Protein AF-A0A137PBA7-F1 (afdb_monomer)

Solvent-accessible surface area (backbone atoms only — not comparable to full-atom values): 11766 Å² total; per-residue (Å²): 130,54,72,68,55,52,50,51,55,44,45,74,74,45,38,64,60,52,52,52,51,50,54,49,52,51,48,52,50,49,47,28,49,54,30,30,50,51,51,69,68,35,83,47,30,54,66,54,37,75,72,39,40,65,29,47,24,48,24,52,7,28,45,51,38,40,41,51,42,65,15,46,47,44,49,50,68,23,61,69,60,42,53,54,45,40,75,38,81,58,30,80,76,45,71,52,91,43,23,67,61,48,34,50,53,39,51,53,48,44,54,54,34,47,53,49,23,50,55,19,45,54,52,32,30,50,46,50,22,71,78,36,76,89,53,71,48,38,64,42,47,50,56,69,33,64,43,18,39,33,47,52,53,31,49,53,33,51,50,52,29,52,59,30,60,36,67,76,43,28,74,76,40,46,67,61,23,56,64,41,46,58,34,52,60,58,31,53,56,33,52,35,50,32,61,43,63,51,84,78,54,44,74,51,83,75,50,58,68,104,50,32,69,45,52,82,47,25,50,68,28,50,52,54,50,72,73,108

Organism: Conidiobolus coronatus (strain ATCC 28846 / CBS 209.66 / NRRL 28638) (NCBI:txid796925)

Sequence (228 aa):
PTLKQRFIKWAVNRGIVFIYLFLWILLQILVFCLGYVKYNYGDNYKTLRSELGYGFVFARAAAVVLHFDTGIVMLPMCRNLVSYLRISRLGKIIPFDKNIEFHKIIGYSIVFFTLIHIGAHYYNFWLLQKLNPTGPSWVYFSFLSGPGWTGHGMILALFLMVITSIELVKRKYFEVFWYTHHLFAVYFGLFSVHGMFCLLKPDRPPYCGDGGSFWKYYVLSGLLYLIE

Foldseek 3Di:
DDPVVVVVVCCVPCVLVVVVLVVVVVVLVVQLVVLLCCQVVPPFNVPVCVQLPVLVSQLRSLVSSLLQLLLCLLVLVLVVNLVVCCVDPNVVRDVSVCSVVVSVVSLVSNVVSLVSNVVSQLSSLCSVCVVPVVDDHSCCSQPVQLLNVLSVQLVVLSVQQVVCPPPVNCVVPVVSNVVSVVSSVVNLVSLQQSQQRLPRATNDPPRGDPGHPSCVRRVVSVVSSVVD

InterPro domains:
  IPR013130 Ferric reductase transmembrane component-like domain [PF01794] (85-190)
  IPR050369 Respiratory burst oxidase/Ferric reductase [PTHR11972] (13-228)

Radius of gyration: 20.44 Å; Cα contacts (8 Å, |Δi|>4): 236; chains: 1; bounding box: 51×41×65 Å

pLDDT: mean 93.06, std 6.38, range [62.53, 98.69]

Mean predicted aligned error: 4.86 Å

Nearest PDB structures (foldseek):
  8x2l-assembly1_B  TM=8.707E-01  e=2.938E-09  Homo sapiens
  6wxu-assembly1_C  TM=8.560E-01  e=4.042E-09  Mus musculus
  7d3f-assembly1_C  TM=8.581E-01  e=5.314E-09  Homo sapiens
  7d3e-assembly1_C  TM=8.581E-01  e=7.312E-09  Homo sapiens
  6wxv-assembly1_A  TM=8.492E-01  e=1.154E-08  Mus musculus

Secondary structure (DSSP, 8-state):
--HHHHHHHHHHHHHHHHHHHHHHHHHHHHHHHHHHHHHHH-GGGHHHHHHHHHHHHHHHHHHHHHHHHHHHTTGGG-HHHHHHHHHSGGGGTS-GGGHHHHHHHHHHHHHHHHHHHHHHHHHHHHHHHHH-TTS--HHIIIIISHHHHHHHHHHHHHHHHHHHHSHHHHHH-HHHHHHHHTTHHHHHHHHHHHTTT--S--SSS-SS-SS-STHHHHHHHHHHHHH-

Structure (mmCIF, N/CA/C/O backbone):
data_AF-A0A137PBA7-F1
#
_entry.id   AF-A0A137PBA7-F1
#
loop_
_atom_site.group_PDB
_atom_site.id
_atom_site.type_symbol
_atom_site.label_atom_id
_atom_site.label_alt_id
_atom_site.label_comp_id
_atom_site.label_asym_id
_atom_site.label_entity_id
_atom_site.label_seq_id
_atom_site.pdbx_PDB_ins_code
_atom_site.Cartn_x
_atom_site.Cartn_y
_atom_site.Cartn_z
_atom_site.occupancy
_atom_site.B_iso_or_equiv
_atom_site.auth_seq_id
_atom_site.auth_comp_id
_atom_site.auth_asym_id
_atom_site.auth_atom_id
_atom_site.pdbx_PDB_model_num
ATOM 1 N N . PRO A 1 1 ? -7.905 -18.930 40.055 1.00 68.31 1 PRO A N 1
ATOM 2 C CA . PRO A 1 1 ? -8.362 -19.532 38.778 1.00 68.31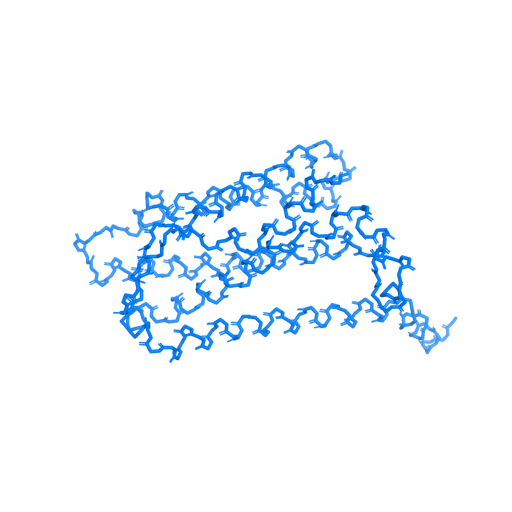 1 PRO A CA 1
ATOM 3 C C . PRO A 1 1 ? -7.335 -20.521 38.212 1.00 68.31 1 PRO A C 1
ATOM 5 O O . PRO A 1 1 ? -6.161 -20.173 38.097 1.00 68.31 1 PRO A O 1
ATOM 8 N N . THR A 1 2 ? -7.780 -21.728 37.859 1.00 87.12 2 THR A N 1
ATOM 9 C CA . THR A 1 2 ? -6.933 -22.758 37.232 1.00 87.12 2 THR A CA 1
ATOM 10 C C . THR A 1 2 ? -6.494 -22.335 35.823 1.00 87.12 2 THR A C 1
ATOM 12 O O . THR A 1 2 ? -7.141 -21.497 35.188 1.00 87.12 2 THR A O 1
ATOM 15 N N . LEU A 1 3 ? -5.399 -22.906 35.304 1.00 82.31 3 LEU A N 1
ATOM 16 C CA . LEU A 1 3 ? -4.919 -22.648 33.933 1.00 82.31 3 LEU A CA 1
ATOM 17 C C . LEU A 1 3 ? -6.024 -22.861 32.886 1.00 82.31 3 LEU A C 1
ATOM 19 O O . LEU A 1 3 ? -6.211 -22.023 32.007 1.00 82.31 3 LEU A O 1
ATOM 23 N N . LYS A 1 4 ? -6.834 -23.912 33.059 1.00 83.12 4 LYS A N 1
ATOM 24 C CA . LYS A 1 4 ? -8.007 -24.204 32.222 1.00 83.12 4 LYS A CA 1
ATOM 25 C C . LYS A 1 4 ? -9.046 -23.075 32.257 1.00 83.12 4 LYS A C 1
ATOM 27 O O . LYS A 1 4 ? -9.521 -22.653 31.210 1.00 83.12 4 LYS A O 1
ATOM 32 N N . GLN A 1 5 ? -9.357 -22.529 33.435 1.00 81.38 5 GLN A N 1
ATOM 33 C CA . GLN A 1 5 ? -10.288 -21.400 33.570 1.00 81.38 5 GLN A CA 1
ATOM 34 C C . GLN A 1 5 ? -9.739 -20.110 32.944 1.00 81.38 5 GLN A C 1
ATOM 36 O O . GLN A 1 5 ? -10.495 -19.357 32.333 1.00 81.38 5 GLN A O 1
ATOM 41 N N . ARG A 1 6 ? -8.427 -19.855 33.059 1.00 80.88 6 ARG A N 1
ATOM 42 C CA . ARG A 1 6 ? -7.771 -18.710 32.400 1.00 80.88 6 ARG A CA 1
ATOM 43 C C . ARG A 1 6 ? -7.809 -18.847 30.877 1.00 80.88 6 ARG A C 1
ATOM 45 O O . ARG A 1 6 ? -8.138 -17.873 30.206 1.00 80.88 6 ARG A O 1
ATOM 52 N N . PHE A 1 7 ? -7.542 -20.043 30.352 1.00 81.00 7 PHE A N 1
ATOM 53 C CA . PHE A 1 7 ? -7.610 -20.328 28.919 1.00 81.00 7 PHE A CA 1
ATOM 54 C C . PHE A 1 7 ? -9.032 -20.188 28.371 1.00 81.00 7 PHE A C 1
ATOM 56 O O . PHE A 1 7 ? -9.224 -19.488 27.387 1.00 81.00 7 PHE A O 1
ATOM 63 N N . ILE A 1 8 ? -10.043 -20.759 29.037 1.00 79.88 8 ILE A N 1
ATOM 64 C CA . ILE A 1 8 ? -11.449 -20.629 28.617 1.00 79.88 8 ILE A CA 1
ATOM 65 C C . ILE A 1 8 ? -11.878 -19.158 28.626 1.00 79.88 8 ILE A C 1
ATOM 67 O O . ILE A 1 8 ? -12.437 -18.673 27.647 1.00 79.88 8 ILE A O 1
ATOM 71 N N . LYS A 1 9 ? -11.555 -18.410 29.690 1.00 78.75 9 LYS A N 1
ATOM 72 C CA . LYS A 1 9 ? -11.873 -16.977 29.771 1.00 78.75 9 LYS A CA 1
ATOM 73 C C . LYS A 1 9 ? -11.172 -16.169 28.672 1.00 78.75 9 LYS A C 1
ATOM 75 O O . LYS A 1 9 ? -11.757 -15.235 28.132 1.00 78.75 9 LYS A O 1
ATOM 80 N N . TRP A 1 10 ? -9.935 -16.522 28.323 1.00 77.75 10 TRP A N 1
ATOM 81 C CA . TRP A 1 10 ? -9.207 -15.909 27.211 1.00 77.75 10 TRP A CA 1
ATOM 82 C C . TRP A 1 10 ? -9.818 -16.267 25.851 1.00 77.75 10 TRP A C 1
ATOM 84 O O . TRP A 1 10 ? -10.049 -15.370 25.043 1.00 77.75 10 TRP A O 1
ATOM 94 N N . ALA A 1 11 ? -10.133 -17.541 25.618 1.00 72.62 11 ALA A N 1
ATOM 95 C CA . ALA A 1 11 ? -10.698 -18.031 24.365 1.00 72.62 11 ALA A CA 1
ATOM 96 C C . ALA A 1 11 ? -12.069 -17.398 24.092 1.00 72.62 11 ALA A C 1
ATOM 98 O O . ALA A 1 11 ? -12.318 -16.938 22.983 1.00 72.62 11 ALA A O 1
ATOM 99 N N . VAL A 1 12 ? -12.913 -17.271 25.120 1.00 70.06 12 VAL A N 1
ATOM 100 C CA . VAL A 1 12 ? -14.221 -16.608 25.018 1.00 70.06 12 VAL A CA 1
ATOM 101 C C . VAL A 1 12 ? -14.076 -15.104 24.755 1.00 70.06 12 VAL A C 1
ATOM 103 O O . VAL A 1 12 ? -14.776 -14.563 23.907 1.00 70.06 12 VAL A O 1
ATOM 106 N N . ASN A 1 13 ? -13.140 -14.419 25.424 1.00 71.31 13 ASN A N 1
ATOM 107 C CA . ASN A 1 13 ? -13.034 -12.956 25.325 1.00 71.31 13 ASN A CA 1
ATOM 108 C C . ASN A 1 13 ? -12.195 -12.453 24.141 1.00 71.31 13 ASN A C 1
ATOM 110 O O . ASN A 1 13 ? -12.368 -11.315 23.710 1.00 71.31 13 ASN A O 1
ATOM 114 N N . ARG A 1 14 ? -11.229 -13.240 23.658 1.00 75.38 14 ARG A N 1
ATOM 115 C CA . ARG A 1 14 ? -10.277 -12.819 22.615 1.00 75.38 14 ARG A CA 1
ATOM 116 C C . ARG A 1 14 ? -10.162 -13.786 21.445 1.00 75.38 14 ARG A C 1
ATOM 118 O O . ARG A 1 14 ? -9.648 -13.373 20.410 1.00 75.38 14 ARG A O 1
ATOM 125 N N . GLY A 1 15 ? -10.644 -15.024 21.564 1.00 79.31 15 GLY A N 1
ATOM 126 C CA . GLY A 1 15 ? -10.499 -16.045 20.521 1.00 79.31 15 GLY A CA 1
ATOM 127 C C . GLY A 1 15 ? -11.078 -15.610 19.177 1.00 79.31 15 GLY A C 1
ATOM 128 O O . GLY A 1 15 ? -10.436 -15.805 18.150 1.00 79.31 15 GLY A O 1
ATOM 129 N N . ILE A 1 16 ? -12.219 -14.911 19.183 1.00 80.38 16 ILE A N 1
ATOM 130 C CA . ILE A 1 16 ? -12.835 -14.390 17.956 1.00 80.38 16 ILE A CA 1
ATOM 131 C C . ILE A 1 16 ? -11.908 -13.421 17.207 1.00 80.38 16 ILE A C 1
ATOM 133 O O . ILE A 1 16 ? -11.742 -13.543 15.999 1.00 80.38 16 ILE A O 1
ATOM 137 N N . VAL A 1 17 ? -11.209 -12.529 17.917 1.00 82.69 17 VAL A N 1
ATOM 138 C CA . VAL A 1 17 ? -10.262 -11.580 17.308 1.00 82.69 17 VAL A CA 1
ATOM 139 C C . VAL A 1 17 ? -9.095 -12.317 16.648 1.00 82.69 17 VAL A C 1
ATOM 141 O O . VAL A 1 17 ? -8.678 -11.934 15.560 1.00 82.69 17 VAL A O 1
ATOM 144 N N . PHE A 1 18 ? -8.596 -13.395 17.262 1.00 85.81 18 PHE A N 1
ATOM 145 C CA . PHE A 1 18 ? -7.531 -14.213 16.670 1.00 85.81 18 PHE A CA 1
ATOM 146 C C . PHE A 1 18 ? -7.996 -14.979 15.432 1.00 85.81 18 PHE A C 1
ATOM 148 O O . PHE A 1 18 ? -7.235 -15.070 14.474 1.00 85.81 18 PHE A O 1
ATOM 155 N N . ILE A 1 19 ? -9.236 -15.474 15.416 1.00 89.38 19 ILE A N 1
ATOM 156 C CA . ILE A 1 19 ? -9.821 -16.102 14.223 1.00 89.38 19 ILE A CA 1
ATOM 157 C C . ILE A 1 19 ? -9.898 -15.080 13.084 1.00 89.38 19 ILE A C 1
ATOM 159 O O . ILE A 1 19 ? -9.426 -15.362 11.987 1.00 89.38 19 ILE A O 1
ATOM 163 N N . TYR A 1 20 ? -10.414 -13.875 13.340 1.00 89.69 20 TYR A N 1
ATOM 164 C CA . TYR A 1 20 ? -10.477 -12.818 12.324 1.00 89.69 20 TYR A CA 1
ATOM 165 C C . TYR A 1 20 ? -9.096 -12.361 11.854 1.00 89.69 20 TYR A C 1
ATOM 167 O O . TYR A 1 20 ? -8.904 -12.152 10.660 1.00 89.69 20 TYR A O 1
ATOM 175 N N . LEU A 1 21 ? -8.120 -12.255 12.758 1.00 91.94 21 LEU A N 1
ATOM 176 C CA . LEU A 1 21 ? -6.737 -11.953 12.396 1.00 91.94 21 LEU A CA 1
ATOM 177 C C . LEU A 1 21 ? -6.130 -13.056 11.520 1.00 91.94 21 LEU A C 1
ATOM 179 O O . LEU A 1 21 ? -5.462 -12.759 10.536 1.00 91.94 21 LEU A O 1
ATOM 183 N N . PHE A 1 22 ? -6.374 -14.323 11.853 1.00 93.75 22 PHE A N 1
ATOM 184 C CA . PHE A 1 22 ? -5.914 -15.455 11.056 1.00 93.75 22 PHE A CA 1
ATOM 185 C C . PHE A 1 22 ? -6.554 -15.459 9.663 1.00 93.75 22 PHE A C 1
ATOM 187 O O . PHE A 1 22 ? -5.845 -15.574 8.668 1.00 93.75 22 PHE A O 1
ATOM 194 N N . LEU A 1 23 ? -7.873 -15.255 9.578 1.00 94.88 23 LEU A N 1
ATOM 195 C CA . LEU A 1 23 ? -8.588 -15.126 8.306 1.00 94.88 23 LEU A CA 1
ATOM 196 C C . LEU A 1 23 ? -8.081 -13.937 7.486 1.00 94.88 23 LEU A C 1
ATOM 198 O O . LEU A 1 23 ? -7.930 -14.052 6.274 1.00 94.88 23 LEU A O 1
ATOM 202 N N . TRP A 1 24 ? -7.777 -12.817 8.142 1.00 95.31 24 TRP A N 1
ATOM 203 C CA . TRP A 1 24 ? -7.165 -11.660 7.502 1.00 95.31 24 TRP A CA 1
ATOM 204 C C . TRP A 1 24 ? -5.795 -12.008 6.916 1.00 95.31 24 TRP A C 1
ATOM 206 O O . TRP A 1 24 ? -5.563 -11.758 5.741 1.00 95.31 24 TRP A O 1
ATOM 216 N N . ILE A 1 25 ? -4.910 -12.650 7.682 1.00 96.44 25 ILE A N 1
ATOM 217 C CA . ILE A 1 25 ? -3.591 -13.079 7.189 1.00 96.44 25 ILE A CA 1
ATOM 218 C C . ILE A 1 25 ? -3.732 -14.059 6.016 1.00 96.44 25 ILE A C 1
ATOM 220 O O . ILE A 1 25 ? -3.031 -13.916 5.016 1.00 96.44 25 ILE A O 1
ATOM 224 N N . LEU A 1 26 ? -4.655 -15.022 6.099 1.00 97.62 26 LEU A N 1
ATOM 225 C CA . LEU A 1 26 ? -4.934 -15.935 4.989 1.00 97.62 26 LEU A CA 1
ATOM 226 C C . LEU A 1 26 ? -5.411 -15.189 3.741 1.00 97.62 26 LEU A C 1
ATOM 228 O O . LEU A 1 26 ? -4.966 -15.511 2.643 1.00 97.62 26 LEU A O 1
ATOM 232 N N . LEU A 1 27 ? -6.272 -14.181 3.898 1.00 97.44 27 LEU A N 1
ATOM 233 C CA . LEU A 1 27 ? -6.716 -13.333 2.796 1.00 97.44 27 LEU A CA 1
ATOM 234 C C . LEU A 1 27 ? -5.541 -12.566 2.174 1.00 97.44 27 LEU A C 1
ATOM 236 O O . LEU A 1 27 ? -5.420 -12.544 0.953 1.00 97.44 27 LEU A O 1
ATOM 240 N N . GLN A 1 28 ? -4.647 -12.006 2.992 1.00 98.00 28 GLN A N 1
ATOM 241 C CA . GLN A 1 28 ? -3.448 -11.310 2.515 1.00 98.00 28 GLN A CA 1
ATOM 242 C C . GLN A 1 28 ? -2.535 -12.232 1.701 1.00 98.00 28 GLN A C 1
ATOM 244 O O . GLN A 1 28 ? -2.120 -11.890 0.592 1.00 98.00 28 GLN A O 1
ATOM 249 N N . ILE A 1 29 ? -2.276 -13.439 2.215 1.00 97.94 29 ILE A N 1
ATOM 250 C CA . ILE A 1 29 ? -1.496 -14.463 1.510 1.00 97.94 29 ILE A CA 1
ATOM 251 C C . ILE A 1 29 ? -2.193 -14.853 0.208 1.00 97.94 29 ILE A C 1
ATOM 253 O O . ILE A 1 29 ? -1.544 -14.910 -0.831 1.00 97.94 29 ILE A O 1
ATOM 257 N N . LEU A 1 30 ? -3.508 -15.077 0.233 1.00 98.00 30 LEU A N 1
ATOM 258 C CA . LEU A 1 30 ? -4.278 -15.432 -0.954 1.00 98.00 30 LEU A CA 1
ATOM 259 C C . LEU A 1 30 ? -4.173 -14.349 -2.034 1.00 98.00 30 LEU A C 1
ATOM 261 O O . LEU A 1 30 ? -3.833 -14.663 -3.172 1.00 98.00 30 LEU A O 1
ATOM 265 N N . VAL A 1 31 ? -4.421 -13.082 -1.692 1.00 98.00 31 VAL A N 1
ATOM 266 C CA . VAL A 1 31 ? -4.346 -11.959 -2.642 1.00 98.00 31 VAL A CA 1
ATOM 267 C C . VAL A 1 31 ? -2.929 -11.827 -3.207 1.00 98.00 31 VAL A C 1
ATOM 269 O O . VAL A 1 31 ? -2.764 -11.688 -4.424 1.00 98.00 31 VAL A O 1
ATOM 272 N N . PHE A 1 32 ? -1.903 -11.953 -2.359 1.00 98.31 32 PHE A N 1
ATOM 273 C CA . PHE A 1 32 ? -0.510 -11.953 -2.798 1.00 98.31 32 PHE A CA 1
ATOM 274 C C . PHE A 1 32 ? -0.209 -13.117 -3.748 1.00 98.31 32 PHE A C 1
ATOM 276 O O . PHE A 1 32 ? 0.353 -12.898 -4.818 1.00 98.31 32 PHE A O 1
ATOM 283 N N . CYS A 1 33 ? -0.606 -14.344 -3.400 1.00 98.12 33 CYS A N 1
ATOM 284 C CA . CYS A 1 33 ? -0.387 -15.542 -4.209 1.00 98.12 33 CYS A CA 1
ATOM 285 C C . CYS A 1 33 ? -1.112 -15.466 -5.555 1.00 98.12 33 CYS A C 1
ATOM 287 O O . CYS A 1 33 ? -0.534 -15.839 -6.571 1.00 98.12 33 CYS A O 1
ATOM 289 N N . LEU A 1 34 ? -2.339 -14.939 -5.599 1.00 97.50 34 LEU A N 1
ATOM 290 C CA . LEU A 1 34 ? -3.060 -14.708 -6.853 1.00 97.50 34 LEU A CA 1
ATOM 291 C C . LEU A 1 34 ? -2.324 -13.694 -7.737 1.00 97.50 34 LEU A C 1
ATOM 293 O O . LEU A 1 34 ? -2.154 -13.925 -8.936 1.00 97.50 34 LEU A O 1
ATOM 297 N N . GLY A 1 35 ? -1.834 -12.599 -7.146 1.00 96.50 35 GLY A N 1
ATOM 298 C CA . GLY A 1 35 ? -0.965 -11.645 -7.832 1.00 96.50 35 GLY A CA 1
ATOM 299 C C . GLY A 1 35 ? 0.308 -12.313 -8.354 1.00 96.50 35 GLY A C 1
ATOM 300 O O . GLY A 1 35 ? 0.626 -12.206 -9.537 1.00 96.50 35 GLY A O 1
ATOM 301 N N . TYR A 1 36 ? 0.998 -13.064 -7.499 1.00 97.50 36 TYR A N 1
ATOM 302 C CA . TYR A 1 36 ? 2.219 -13.787 -7.835 1.00 97.50 36 TYR A CA 1
ATOM 303 C C . TYR A 1 36 ? 1.995 -14.742 -9.008 1.00 97.50 36 TYR A C 1
ATOM 305 O O . TYR A 1 36 ? 2.705 -14.656 -10.004 1.00 97.50 36 TYR A O 1
ATOM 313 N N . VAL A 1 37 ? 0.975 -15.603 -8.945 1.00 97.25 37 VAL A N 1
ATOM 314 C CA . VAL A 1 37 ? 0.659 -16.563 -10.012 1.00 97.25 37 VAL A CA 1
ATOM 315 C C . VAL A 1 37 ? 0.367 -15.837 -11.324 1.00 97.25 37 VAL A C 1
ATOM 317 O O . VAL A 1 37 ? 0.920 -16.203 -12.362 1.00 97.25 37 VAL A O 1
ATOM 320 N N . LYS A 1 38 ? -0.426 -14.760 -11.282 1.00 95.31 38 LYS A N 1
ATOM 321 C CA . LYS A 1 38 ? -0.748 -13.954 -12.465 1.00 95.31 38 LYS A CA 1
ATOM 322 C C . LYS A 1 38 ? 0.501 -13.399 -13.154 1.00 95.31 38 LYS A C 1
ATOM 324 O O . LYS A 1 38 ? 0.597 -13.478 -14.376 1.00 95.31 38 LYS A O 1
ATOM 329 N N . TYR A 1 39 ? 1.442 -12.824 -12.405 1.00 95.31 39 TYR A N 1
ATOM 330 C CA . TYR A 1 39 ? 2.627 -12.183 -12.992 1.00 95.31 39 TYR A CA 1
ATOM 331 C C . TYR A 1 39 ? 3.779 -13.163 -13.261 1.00 95.31 39 TYR A C 1
ATOM 333 O O . TYR A 1 39 ? 4.575 -12.926 -14.169 1.00 95.31 39 TYR A O 1
ATOM 341 N N . ASN A 1 40 ? 3.844 -14.280 -12.532 1.00 96.19 40 ASN A N 1
ATOM 342 C CA . ASN A 1 40 ? 4.874 -15.302 -12.710 1.00 96.19 40 ASN A CA 1
ATOM 343 C C . ASN A 1 40 ? 4.554 -16.308 -13.819 1.00 96.19 40 ASN A C 1
ATOM 345 O O . ASN A 1 40 ? 5.473 -16.821 -14.446 1.00 96.19 40 ASN A O 1
ATOM 349 N N . TYR A 1 41 ? 3.277 -16.606 -14.063 1.00 94.50 41 TYR A N 1
ATOM 350 C CA . TYR A 1 41 ? 2.862 -17.604 -15.057 1.00 94.50 41 TYR A CA 1
ATOM 351 C C . TYR A 1 41 ? 2.034 -17.016 -16.202 1.00 94.50 41 TYR A C 1
ATOM 353 O O . TYR A 1 41 ? 1.847 -17.680 -17.215 1.00 94.50 41 TYR A O 1
ATOM 361 N N . GLY A 1 42 ? 1.572 -15.767 -16.095 1.00 92.56 42 GLY A N 1
ATOM 362 C CA . GLY A 1 42 ? 0.796 -15.122 -17.151 1.00 92.56 42 GLY A CA 1
ATOM 363 C C . GLY A 1 42 ? 1.596 -14.921 -18.440 1.00 92.56 42 GLY A C 1
ATOM 364 O O . GLY A 1 42 ? 2.699 -14.370 -18.429 1.00 92.56 42 GLY A O 1
ATOM 365 N N . ASP A 1 43 ? 1.004 -15.307 -19.569 1.00 92.56 43 ASP A N 1
ATOM 366 C CA . ASP A 1 43 ? 1.630 -15.225 -20.896 1.00 92.56 43 ASP A CA 1
ATOM 367 C C . ASP A 1 43 ? 1.883 -13.801 -21.401 1.00 92.56 43 ASP A C 1
ATOM 369 O O . ASP A 1 43 ? 2.603 -13.630 -22.377 1.00 92.56 43 ASP A O 1
ATOM 373 N N . ASN A 1 44 ? 1.281 -12.798 -20.761 1.00 91.25 44 ASN A N 1
ATOM 374 C CA . ASN A 1 44 ? 1.347 -11.396 -21.173 1.00 91.25 44 ASN A CA 1
ATOM 375 C C . ASN A 1 44 ? 2.533 -10.624 -20.562 1.00 91.25 44 ASN A C 1
ATOM 377 O O . ASN A 1 44 ? 2.579 -9.401 -20.654 1.00 91.25 44 ASN A O 1
ATOM 381 N N . TYR A 1 45 ? 3.429 -11.314 -19.852 1.00 92.88 45 TYR A N 1
ATOM 382 C CA . TYR A 1 45 ? 4.558 -10.704 -19.142 1.00 92.88 45 TYR A CA 1
ATOM 383 C C . TYR A 1 45 ? 5.870 -11.473 -19.344 1.00 92.88 45 TYR A C 1
ATOM 385 O O . TYR A 1 45 ? 6.750 -11.397 -18.494 1.00 92.88 45 TYR A O 1
ATOM 393 N N . LYS A 1 46 ? 6.002 -12.270 -20.409 1.00 93.62 46 LYS A N 1
ATOM 394 C CA . LYS A 1 46 ? 7.191 -13.088 -20.685 1.00 93.62 46 LYS A CA 1
ATOM 395 C C . LYS A 1 46 ? 8.443 -12.227 -20.812 1.00 93.62 46 LYS A C 1
ATOM 397 O O . LYS A 1 46 ? 9.425 -12.555 -20.156 1.00 93.62 46 LYS A O 1
ATOM 402 N N . THR A 1 47 ? 8.384 -11.116 -21.551 1.00 92.31 47 THR A N 1
ATOM 403 C CA . THR A 1 47 ? 9.544 -10.231 -21.770 1.00 92.31 47 THR A CA 1
ATOM 404 C C . THR A 1 47 ? 10.007 -9.592 -20.461 1.00 92.31 47 THR A C 1
ATOM 406 O O . THR A 1 47 ? 11.152 -9.760 -20.041 1.00 92.31 47 THR A O 1
ATOM 409 N N . LEU A 1 48 ? 9.082 -8.957 -19.732 1.00 92.25 48 LEU A N 1
ATOM 410 C CA . LEU A 1 48 ? 9.382 -8.355 -18.429 1.00 92.25 48 LEU A CA 1
ATOM 411 C C . LEU A 1 48 ? 9.904 -9.379 -17.422 1.00 92.25 48 LEU A C 1
ATOM 413 O O . LEU A 1 48 ? 10.779 -9.068 -16.622 1.00 92.25 48 LEU A O 1
ATOM 417 N N . ARG A 1 49 ? 9.378 -10.605 -17.440 1.00 94.31 49 ARG A N 1
ATOM 418 C CA . ARG A 1 49 ? 9.819 -11.664 -16.530 1.00 94.31 49 ARG A CA 1
ATOM 419 C C . ARG A 1 49 ? 11.192 -12.214 -16.917 1.00 94.31 49 ARG A C 1
ATOM 421 O O . ARG A 1 49 ? 11.953 -12.543 -16.015 1.00 94.31 49 ARG A O 1
ATOM 428 N N . SER A 1 50 ? 11.530 -12.288 -18.207 1.00 93.38 50 SER A N 1
ATOM 429 C CA . SER A 1 50 ? 12.881 -12.665 -18.645 1.00 93.38 50 SER A CA 1
ATOM 430 C C . SER A 1 50 ? 13.929 -11.608 -18.306 1.00 93.38 50 SER A C 1
ATOM 432 O O . SER A 1 50 ? 15.062 -11.962 -18.000 1.00 93.38 50 SER A O 1
ATOM 434 N N . GLU A 1 51 ? 13.551 -10.328 -18.311 1.00 92.81 51 GLU A N 1
ATOM 435 C CA . GLU A 1 51 ? 14.461 -9.221 -18.001 1.00 92.81 51 GLU A CA 1
ATOM 436 C C . GLU A 1 51 ? 14.586 -8.969 -16.493 1.00 92.81 51 GLU A C 1
ATOM 438 O O . GLU A 1 51 ? 15.689 -8.834 -15.975 1.00 92.81 51 GLU A O 1
ATOM 443 N N . LEU A 1 52 ? 13.464 -8.915 -15.770 1.00 94.62 52 LEU A N 1
ATOM 444 C CA . LEU A 1 52 ? 13.407 -8.473 -14.369 1.00 94.62 52 LEU A CA 1
ATOM 445 C C . LEU A 1 52 ? 13.254 -9.615 -13.355 1.00 94.62 52 LEU A C 1
ATOM 447 O O . LEU A 1 52 ? 13.378 -9.404 -12.145 1.00 94.62 52 LEU A O 1
ATOM 451 N N . GLY A 1 53 ? 12.958 -10.827 -13.827 1.00 94.19 53 GLY A N 1
ATOM 452 C CA . GLY A 1 53 ? 12.834 -12.020 -12.996 1.00 94.19 53 GLY A CA 1
ATOM 453 C C . GLY A 1 53 ? 11.839 -11.862 -11.844 1.00 94.19 53 GLY A C 1
ATOM 454 O O . GLY A 1 53 ? 10.748 -11.300 -11.985 1.00 94.19 53 GLY A O 1
ATOM 455 N N . TYR A 1 54 ? 12.230 -12.363 -10.670 1.00 94.69 54 TYR A N 1
ATOM 456 C CA . TYR A 1 54 ? 11.390 -12.326 -9.474 1.00 94.69 54 TYR A CA 1
ATOM 457 C C . TYR A 1 54 ? 11.127 -10.906 -8.965 1.00 94.69 54 TYR A C 1
ATOM 459 O O . TYR A 1 54 ? 10.056 -10.664 -8.413 1.00 94.69 54 TYR A O 1
ATOM 467 N N . GLY A 1 55 ? 12.031 -9.948 -9.188 1.00 95.81 55 GLY A N 1
ATOM 468 C CA . GLY A 1 55 ? 11.817 -8.566 -8.756 1.00 95.81 55 GLY A CA 1
ATOM 469 C C . GLY A 1 55 ? 10.555 -7.955 -9.367 1.00 95.81 55 GLY A C 1
ATOM 470 O O . GLY A 1 55 ? 9.776 -7.295 -8.679 1.00 95.81 55 GLY A O 1
ATOM 471 N N . PHE A 1 56 ? 10.270 -8.234 -10.640 1.00 96.19 56 PHE A N 1
ATOM 472 C CA . PHE A 1 56 ? 9.014 -7.821 -11.268 1.00 96.19 56 PHE A CA 1
ATOM 473 C C . PHE A 1 56 ? 7.799 -8.487 -10.612 1.00 96.19 56 PHE A C 1
ATOM 475 O O . PHE A 1 56 ? 6.830 -7.810 -10.261 1.00 96.19 56 PHE A O 1
ATOM 482 N N . VAL A 1 57 ? 7.858 -9.803 -10.407 1.00 97.00 57 VAL A N 1
ATOM 483 C CA . VAL A 1 57 ? 6.744 -10.581 -9.849 1.00 97.00 57 VAL A CA 1
ATOM 484 C C . VAL A 1 57 ? 6.394 -10.106 -8.437 1.00 97.00 57 VAL A C 1
ATOM 486 O O . VAL A 1 57 ? 5.226 -9.831 -8.165 1.00 97.00 57 VAL A O 1
ATOM 489 N N . PHE A 1 58 ? 7.387 -9.948 -7.556 1.00 97.75 58 PHE A N 1
ATOM 490 C CA . PHE A 1 58 ? 7.178 -9.472 -6.186 1.00 97.75 58 PHE A CA 1
ATOM 491 C C . PHE A 1 58 ? 6.658 -8.032 -6.152 1.00 97.75 58 PHE A C 1
ATOM 493 O O . PHE A 1 58 ? 5.705 -7.757 -5.421 1.00 97.75 58 PHE A O 1
ATOM 500 N N . ALA A 1 59 ? 7.206 -7.134 -6.982 1.00 97.12 59 ALA A N 1
ATOM 501 C CA . ALA A 1 59 ? 6.735 -5.752 -7.067 1.00 97.12 59 ALA A CA 1
ATOM 502 C C . ALA A 1 59 ? 5.247 -5.686 -7.443 1.00 97.12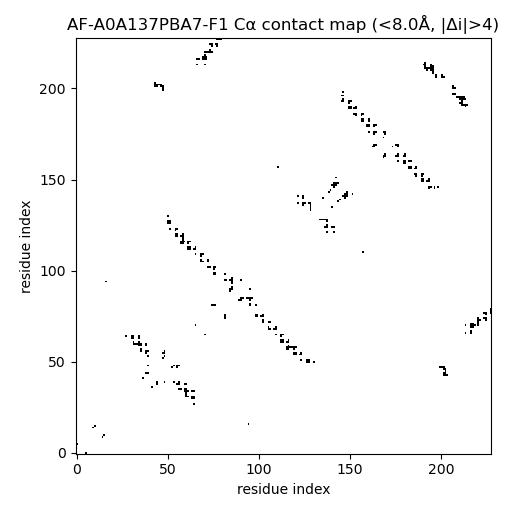 59 ALA A C 1
ATOM 504 O O . ALA A 1 59 ? 4.466 -4.970 -6.811 1.00 97.12 59 ALA A O 1
ATOM 505 N N . ARG A 1 60 ? 4.832 -6.472 -8.445 1.00 96.00 60 ARG A N 1
ATOM 506 C CA . ARG A 1 60 ? 3.448 -6.495 -8.931 1.00 96.00 60 ARG A CA 1
ATOM 507 C C . ARG A 1 60 ? 2.495 -7.245 -8.002 1.00 96.00 60 ARG A C 1
ATOM 509 O O . ARG A 1 60 ? 1.358 -6.806 -7.852 1.00 96.00 60 ARG A O 1
ATOM 516 N N . ALA A 1 61 ? 2.932 -8.332 -7.368 1.00 97.69 61 ALA A N 1
ATOM 517 C CA . ALA A 1 61 ? 2.133 -9.062 -6.385 1.00 97.69 61 ALA A CA 1
ATOM 518 C C . ALA A 1 61 ? 1.864 -8.206 -5.138 1.00 97.69 61 ALA A C 1
ATOM 520 O O . ALA A 1 61 ? 0.710 -8.054 -4.742 1.00 97.69 61 ALA A O 1
ATOM 521 N N . ALA A 1 62 ? 2.898 -7.558 -4.587 1.00 98.38 62 ALA A N 1
ATOM 522 C CA . ALA A 1 62 ? 2.747 -6.624 -3.472 1.00 98.38 62 ALA A CA 1
ATOM 523 C C . ALA A 1 62 ? 1.853 -5.431 -3.843 1.00 98.38 62 ALA A C 1
ATOM 525 O O . ALA A 1 62 ? 1.011 -5.026 -3.047 1.00 98.38 62 ALA A O 1
ATOM 526 N N . ALA A 1 63 ? 1.957 -4.918 -5.075 1.00 96.75 63 ALA A N 1
ATOM 527 C CA . ALA A 1 63 ? 1.075 -3.853 -5.546 1.00 96.75 63 ALA A CA 1
ATOM 528 C C . ALA A 1 63 ? -0.406 -4.264 -5.525 1.00 96.75 63 ALA A C 1
ATOM 530 O O . ALA A 1 63 ? -1.237 -3.449 -5.142 1.00 96.75 63 ALA A O 1
ATOM 531 N N . VAL A 1 64 ? -0.762 -5.498 -5.909 1.00 96.62 64 VAL A N 1
ATOM 532 C CA . VAL A 1 64 ? -2.162 -5.975 -5.853 1.00 96.62 64 VAL A CA 1
ATOM 533 C C . VAL A 1 64 ? -2.687 -5.960 -4.418 1.00 96.62 64 VAL A C 1
ATOM 535 O O . VAL A 1 64 ? -3.813 -5.523 -4.187 1.00 96.62 64 VAL A O 1
ATOM 538 N N . VAL A 1 65 ? -1.858 -6.373 -3.458 1.00 98.25 65 VAL A N 1
ATOM 539 C CA . VAL A 1 65 ? -2.218 -6.322 -2.039 1.00 98.25 65 VAL A CA 1
ATOM 540 C C . VAL A 1 65 ? -2.385 -4.882 -1.553 1.00 98.25 65 VAL A C 1
ATOM 542 O O . VAL A 1 65 ? -3.393 -4.564 -0.935 1.00 98.25 65 VAL A O 1
ATOM 545 N N . LEU A 1 66 ? -1.467 -3.981 -1.915 1.00 98.25 66 LEU A N 1
ATOM 546 C CA . LEU A 1 66 ? -1.568 -2.558 -1.574 1.00 98.25 66 LEU A CA 1
ATOM 547 C C . LEU A 1 66 ? -2.838 -1.911 -2.143 1.00 98.25 66 LEU A C 1
ATOM 549 O O . LEU A 1 66 ? -3.497 -1.148 -1.446 1.00 98.25 66 LEU A O 1
ATOM 553 N N . HIS A 1 67 ? -3.229 -2.245 -3.379 1.00 97.06 67 HIS A N 1
ATOM 554 C CA . HIS A 1 67 ? -4.495 -1.774 -3.950 1.00 97.06 67 HIS A CA 1
ATOM 555 C C . HIS A 1 67 ? -5.696 -2.230 -3.112 1.00 97.06 67 HIS A C 1
ATOM 557 O O . HIS A 1 67 ? -6.602 -1.437 -2.862 1.00 97.06 67 HIS A O 1
ATOM 563 N N . PHE A 1 68 ? -5.702 -3.494 -2.679 1.00 97.25 68 PHE A N 1
ATOM 564 C CA . PHE A 1 68 ? -6.759 -4.044 -1.837 1.00 97.25 68 PHE A CA 1
ATOM 565 C C . PHE A 1 68 ? -6.795 -3.373 -0.457 1.00 97.25 68 PHE A C 1
ATOM 567 O O . PHE A 1 68 ? -7.825 -2.817 -0.079 1.00 97.25 68 PHE A O 1
ATOM 574 N N . ASP A 1 69 ? -5.671 -3.359 0.258 1.00 98.25 69 ASP A N 1
ATOM 575 C CA . ASP A 1 69 ? -5.577 -2.828 1.618 1.00 98.25 69 ASP A CA 1
ATOM 576 C C . ASP A 1 69 ? -5.911 -1.339 1.673 1.00 98.25 69 ASP A C 1
ATOM 578 O O . ASP A 1 69 ? -6.772 -0.915 2.447 1.00 98.25 69 ASP A O 1
ATOM 582 N N . THR A 1 70 ? -5.283 -0.536 0.813 1.00 97.25 70 THR A N 1
ATOM 583 C CA . THR A 1 70 ? -5.581 0.895 0.735 1.00 97.25 70 THR A CA 1
ATOM 584 C C . THR A 1 70 ? -7.004 1.142 0.231 1.00 97.25 70 THR A C 1
ATOM 586 O O . THR A 1 70 ? -7.658 2.080 0.680 1.00 97.25 70 THR A O 1
ATOM 589 N N . GLY A 1 71 ? -7.532 0.277 -0.639 1.00 96.44 71 GLY A N 1
ATOM 590 C CA . GLY A 1 71 ? -8.920 0.341 -1.090 1.00 96.44 71 GLY A CA 1
ATOM 591 C C . GLY A 1 71 ? -9.933 0.208 0.047 1.00 96.44 71 GLY A C 1
ATOM 592 O O . GLY A 1 71 ? -10.979 0.848 -0.001 1.00 96.44 71 GLY A O 1
ATOM 593 N N . ILE A 1 72 ? -9.632 -0.558 1.100 1.00 96.31 72 ILE A N 1
ATOM 594 C CA . ILE A 1 72 ? -10.583 -0.817 2.192 1.00 96.31 72 ILE A CA 1
ATOM 595 C C . ILE A 1 72 ? -10.264 -0.097 3.508 1.00 96.31 72 ILE A C 1
ATOM 597 O O . ILE A 1 72 ? -11.116 -0.076 4.393 1.00 96.31 72 ILE A O 1
ATOM 601 N N . VAL A 1 73 ? -9.079 0.508 3.662 1.00 97.44 73 VAL A N 1
ATOM 602 C CA . VAL A 1 73 ? -8.601 1.093 4.936 1.00 97.44 73 VAL A CA 1
ATOM 603 C C . VAL A 1 73 ? -9.520 2.175 5.524 1.00 97.44 73 VAL A C 1
ATOM 605 O O . VAL A 1 73 ? -9.528 2.377 6.741 1.00 97.44 73 VAL A O 1
ATOM 608 N N . MET A 1 74 ? -10.318 2.839 4.678 1.00 95.62 74 MET A N 1
ATOM 609 C CA . MET A 1 74 ? -11.285 3.870 5.079 1.00 95.62 74 MET A CA 1
ATOM 610 C C . MET A 1 74 ? -12.621 3.296 5.574 1.00 95.62 74 MET A C 1
ATOM 612 O O . MET A 1 74 ? -13.266 3.913 6.417 1.00 95.62 74 MET A O 1
ATOM 616 N N . LEU A 1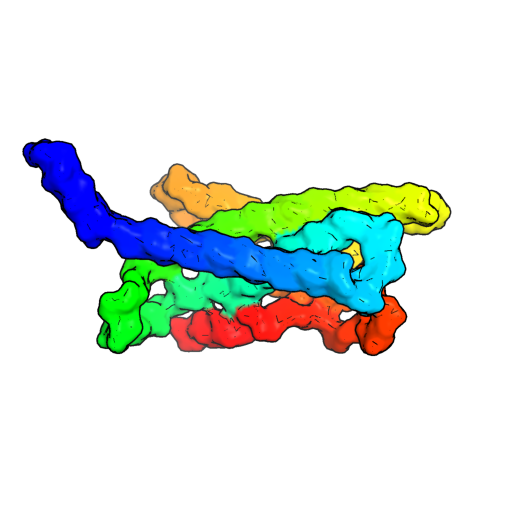 75 ? -13.019 2.094 5.139 1.00 95.31 75 LEU A N 1
ATOM 617 C CA . LEU A 1 75 ? -14.272 1.454 5.570 1.00 95.31 75 LEU A CA 1
ATOM 618 C C . LEU A 1 75 ? -14.405 1.305 7.097 1.00 95.31 75 LEU A C 1
ATOM 620 O O . LEU A 1 75 ? -15.458 1.660 7.624 1.00 95.31 75 LEU A O 1
ATOM 624 N N . PRO A 1 76 ? -13.389 0.834 7.853 1.00 95.81 76 PRO A N 1
ATOM 625 C CA . PRO A 1 76 ? -13.496 0.771 9.311 1.00 95.81 76 PRO A CA 1
ATOM 626 C C . PRO A 1 76 ? -13.563 2.151 9.976 1.00 95.81 76 PRO A C 1
ATOM 628 O O . PRO A 1 76 ? -13.965 2.242 11.135 1.00 95.81 76 PRO A O 1
ATOM 631 N N . MET A 1 77 ? -13.178 3.216 9.274 1.00 96.19 77 MET A N 1
ATOM 632 C CA . MET A 1 77 ? -13.244 4.584 9.786 1.00 96.19 77 MET A CA 1
ATOM 633 C C . MET A 1 77 ? -14.586 5.259 9.496 1.00 96.19 77 MET A C 1
ATOM 635 O O . MET A 1 77 ? -14.823 6.327 10.052 1.00 96.19 77 MET A O 1
ATOM 639 N N . CYS A 1 78 ? -15.458 4.610 8.713 1.00 96.19 78 CYS A N 1
ATOM 640 C CA . CYS A 1 78 ? -16.820 5.058 8.462 1.00 96.19 78 CYS A CA 1
ATOM 641 C C . CYS A 1 78 ? -17.718 4.744 9.681 1.00 96.19 78 CYS A C 1
ATOM 643 O O . CYS A 1 78 ? -18.297 3.660 9.788 1.00 96.19 78 CYS A O 1
ATOM 645 N N . ARG A 1 79 ? -17.787 5.655 10.654 1.00 93.12 79 ARG A N 1
ATOM 646 C CA . ARG A 1 79 ? -18.467 5.509 11.950 1.00 93.12 79 ARG A CA 1
ATOM 647 C C . ARG A 1 79 ? -19.959 5.232 11.810 1.00 93.12 79 ARG A C 1
ATOM 649 O O . ARG A 1 79 ? -20.479 4.390 12.550 1.00 93.12 79 ARG A O 1
ATOM 656 N N . ASN A 1 80 ? -20.644 5.901 10.884 1.00 94.31 80 ASN A N 1
ATOM 657 C CA . ASN A 1 80 ? -22.085 5.733 10.690 1.00 94.31 80 ASN A CA 1
ATOM 658 C C . ASN A 1 80 ? -22.374 4.365 10.059 1.00 94.31 80 ASN A C 1
ATOM 660 O O . ASN A 1 80 ? -23.215 3.609 10.555 1.00 94.31 80 ASN A O 1
ATOM 664 N N . LEU A 1 81 ? -21.591 3.990 9.041 1.00 93.88 81 LEU A N 1
ATOM 665 C CA . LEU A 1 81 ? -21.665 2.673 8.405 1.00 93.88 81 LEU A CA 1
ATOM 666 C C . LEU A 1 81 ? -21.369 1.540 9.397 1.00 93.88 81 LEU A C 1
ATOM 668 O O . LEU A 1 81 ? -22.135 0.581 9.494 1.00 93.88 81 LEU A O 1
ATOM 672 N N . VAL A 1 82 ? -20.278 1.648 10.158 1.00 95.38 82 VAL A N 1
ATOM 673 C CA . VAL A 1 82 ? -19.887 0.652 11.166 1.00 95.38 82 VAL A CA 1
ATOM 674 C C . VAL A 1 82 ? -20.979 0.499 12.226 1.00 95.38 82 VAL A C 1
ATOM 676 O O . VAL A 1 82 ? -21.313 -0.627 12.598 1.00 95.38 82 VAL A O 1
ATOM 679 N N . SER A 1 83 ? -21.588 1.604 12.666 1.00 94.25 83 SER A N 1
ATOM 680 C CA . SER A 1 83 ? -22.692 1.580 13.634 1.00 94.25 83 SER A CA 1
ATOM 681 C C . SER A 1 83 ? -23.920 0.844 13.089 1.00 94.25 83 SER A C 1
ATOM 683 O O . SER A 1 83 ? -24.493 0.006 13.788 1.00 94.25 83 SER A O 1
ATOM 685 N N . TYR A 1 84 ? -24.282 1.078 11.825 1.00 94.25 84 TYR A N 1
ATOM 686 C CA . TYR A 1 84 ? -25.373 0.360 11.162 1.00 94.25 84 TYR A CA 1
ATOM 687 C C . TYR A 1 84 ? -25.075 -1.142 11.005 1.00 94.25 84 TYR A C 1
ATOM 689 O O . TYR A 1 84 ? -25.908 -1.997 11.319 1.00 94.25 84 TYR A O 1
ATOM 697 N N . LEU A 1 85 ? -23.861 -1.496 10.575 1.00 94.31 85 LEU A N 1
ATOM 698 C CA . LEU A 1 85 ? -23.453 -2.894 10.413 1.00 94.31 85 LEU A CA 1
ATOM 699 C C . LEU A 1 85 ? -23.414 -3.646 11.749 1.00 94.31 85 LEU A C 1
ATOM 701 O O . LEU A 1 85 ? -23.792 -4.820 11.797 1.00 94.31 85 LEU A O 1
ATOM 705 N N . ARG A 1 86 ? -23.037 -2.965 12.837 1.00 94.06 86 ARG A N 1
ATOM 706 C CA . ARG A 1 86 ? -23.016 -3.515 14.197 1.00 94.06 86 ARG A CA 1
ATOM 707 C C . ARG A 1 86 ? -24.396 -3.963 14.683 1.00 94.06 86 ARG A C 1
ATOM 709 O O . ARG A 1 86 ? -24.492 -5.017 15.302 1.00 94.06 86 ARG A O 1
ATOM 716 N N . ILE A 1 87 ? -25.454 -3.196 14.417 1.00 94.88 87 ILE A N 1
ATOM 717 C CA . ILE A 1 87 ? -26.820 -3.561 14.845 1.00 94.88 87 ILE A CA 1
ATOM 718 C C . ILE A 1 87 ? -27.488 -4.583 13.914 1.00 94.88 87 ILE A C 1
ATOM 720 O O . ILE A 1 87 ? -28.486 -5.207 14.275 1.00 94.88 87 ILE A O 1
ATOM 724 N N . SER A 1 88 ? -26.944 -4.769 12.710 1.00 94.31 88 SER A N 1
ATOM 725 C CA . SER A 1 88 ? -27.452 -5.726 11.729 1.00 94.31 88 SER A CA 1
ATOM 726 C C . SER A 1 88 ? -27.193 -7.186 12.140 1.00 94.31 88 SER A C 1
ATOM 728 O O . SER A 1 88 ? -26.473 -7.489 13.093 1.00 94.31 88 SER A O 1
ATOM 730 N N . ARG A 1 89 ? -27.715 -8.139 11.353 1.00 93.69 89 ARG A N 1
ATOM 731 C CA . ARG A 1 89 ? -27.414 -9.572 11.537 1.00 93.69 89 ARG A CA 1
ATOM 732 C C . ARG A 1 89 ? -25.911 -9.875 11.464 1.00 93.69 89 ARG A C 1
ATOM 734 O O . ARG A 1 89 ? -25.469 -10.819 12.115 1.00 93.69 89 ARG A O 1
ATOM 741 N N . LEU A 1 90 ? -25.136 -9.075 10.723 1.00 90.38 90 LEU A N 1
ATOM 742 C CA . LEU A 1 90 ? -23.688 -9.250 10.591 1.00 90.38 90 LEU A CA 1
ATOM 743 C C . LEU A 1 90 ? -22.940 -8.957 11.894 1.00 90.38 90 LEU A C 1
ATOM 745 O O . LEU A 1 90 ? -21.926 -9.601 12.145 1.00 90.38 90 LEU A O 1
ATOM 749 N N . GLY A 1 91 ? -23.445 -8.064 12.751 1.00 88.62 91 GLY A N 1
ATOM 750 C CA . GLY A 1 91 ? -22.811 -7.745 14.034 1.00 88.62 91 GLY A CA 1
ATOM 751 C C . GLY A 1 91 ? -22.816 -8.890 15.047 1.00 88.62 91 GLY A C 1
ATOM 752 O O . GLY A 1 91 ? -22.043 -8.871 15.999 1.00 88.62 91 GLY A O 1
ATOM 753 N N . LYS A 1 92 ? -23.629 -9.933 14.822 1.00 87.25 92 LYS A N 1
ATOM 754 C CA . LYS A 1 92 ? -23.578 -11.179 15.607 1.00 87.25 92 LYS A CA 1
ATOM 755 C C . LYS A 1 92 ? -22.367 -12.051 15.266 1.00 87.25 92 LYS A C 1
ATOM 757 O O . LYS A 1 92 ? -22.011 -12.921 16.052 1.00 87.25 92 LYS A O 1
ATOM 762 N N . ILE A 1 93 ? -21.787 -11.854 14.083 1.00 87.50 93 ILE A N 1
ATOM 763 C CA . ILE A 1 93 ? -20.694 -12.665 13.541 1.00 87.50 93 ILE A CA 1
ATOM 764 C C . ILE A 1 93 ? -19.400 -11.845 13.590 1.00 87.50 93 ILE A C 1
ATOM 766 O O . ILE A 1 93 ? -18.419 -12.275 14.188 1.00 87.50 93 ILE A O 1
ATOM 770 N N . ILE A 1 94 ? -19.423 -10.638 13.017 1.00 88.88 94 ILE A N 1
ATOM 771 C CA . ILE A 1 94 ? -18.261 -9.761 12.860 1.00 88.88 94 ILE A CA 1
ATOM 772 C C . ILE A 1 94 ? -18.182 -8.757 14.024 1.00 88.88 94 ILE A C 1
ATOM 774 O O . ILE A 1 94 ? -19.143 -8.020 14.261 1.00 88.88 94 ILE A O 1
ATOM 778 N N . PRO A 1 95 ? -17.029 -8.647 14.715 1.00 90.81 95 PRO A N 1
ATOM 779 C CA . PRO A 1 95 ? -16.839 -7.711 15.819 1.00 90.81 95 PRO A CA 1
ATOM 780 C C . PRO A 1 95 ? -16.578 -6.280 15.313 1.00 90.81 95 PRO A C 1
ATOM 782 O O . PRO A 1 95 ? -15.465 -5.766 15.423 1.00 90.81 95 PRO A O 1
ATOM 785 N N . PHE A 1 96 ? -17.605 -5.613 14.777 1.00 92.56 96 PHE A N 1
ATOM 786 C CA . PHE A 1 96 ? -17.512 -4.233 14.265 1.00 92.56 96 PHE A CA 1
ATOM 787 C C . PHE A 1 96 ? -17.040 -3.203 15.311 1.00 92.56 96 PHE A C 1
ATOM 789 O O . PHE A 1 96 ? -16.470 -2.181 14.947 1.00 92.56 96 PHE A O 1
ATOM 796 N N . ASP A 1 97 ? -17.160 -3.512 16.606 1.00 90.75 97 ASP A N 1
ATOM 797 C CA . ASP A 1 97 ? -16.602 -2.724 17.720 1.00 90.75 97 ASP A CA 1
ATOM 798 C C . ASP A 1 97 ? -15.072 -2.632 17.739 1.00 90.75 97 ASP A C 1
ATOM 800 O O . ASP A 1 97 ? -14.497 -1.853 18.498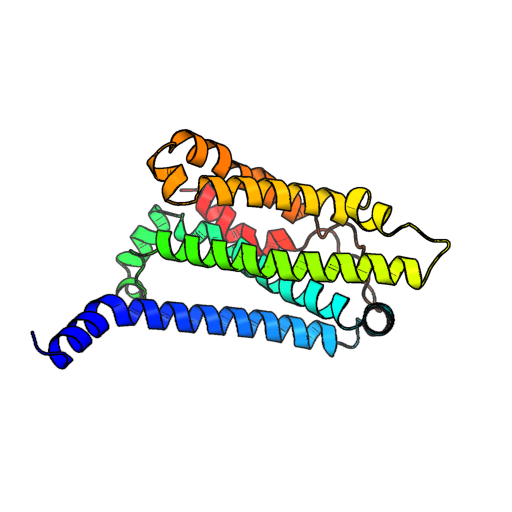 1.00 90.75 97 ASP A O 1
ATOM 804 N N . LYS A 1 98 ? -14.402 -3.461 16.935 1.00 92.56 98 LYS A N 1
ATOM 805 C CA . LYS A 1 98 ? -12.946 -3.502 16.770 1.00 92.56 98 LYS A CA 1
ATOM 806 C C . LYS A 1 98 ? -12.485 -2.856 15.469 1.00 92.56 98 LYS A C 1
ATOM 808 O O . LYS A 1 98 ? -11.400 -3.164 14.980 1.00 92.56 98 LYS A O 1
ATOM 813 N N . ASN A 1 99 ? -13.297 -1.966 14.900 1.00 94.56 99 ASN A N 1
ATOM 814 C CA . ASN A 1 99 ? -13.005 -1.273 13.648 1.00 94.56 99 ASN A CA 1
ATOM 815 C C . ASN A 1 99 ? -11.664 -0.517 13.681 1.00 94.56 99 ASN A C 1
ATOM 817 O O . ASN A 1 99 ? -10.876 -0.657 12.751 1.00 94.56 99 ASN A O 1
ATOM 821 N N . ILE A 1 100 ? -11.344 0.210 14.756 1.00 95.25 100 ILE A N 1
ATOM 822 C CA . ILE A 1 100 ? -10.069 0.942 14.873 1.00 95.25 100 ILE A CA 1
ATOM 823 C C . ILE A 1 100 ? -8.887 -0.032 14.982 1.00 95.25 100 ILE A C 1
ATOM 825 O O . ILE A 1 100 ? -7.821 0.199 14.408 1.00 95.25 100 ILE A O 1
ATOM 829 N N . GLU A 1 101 ? -9.031 -1.138 15.715 1.00 94.50 101 GLU A N 1
ATOM 830 C CA . GLU A 1 101 ? -8.020 -2.195 15.735 1.00 94.50 101 GLU A CA 1
ATOM 831 C C . GLU A 1 101 ? -7.816 -2.818 14.353 1.00 94.50 101 GLU A C 1
ATOM 833 O O . GLU A 1 101 ? -6.670 -3.025 13.957 1.00 94.50 101 GLU A O 1
ATOM 838 N N . PHE A 1 102 ? -8.892 -3.037 13.600 1.00 95.69 102 PHE A N 1
ATOM 839 C CA . PHE A 1 102 ? -8.818 -3.532 12.231 1.00 95.69 102 PHE A CA 1
ATOM 840 C C . PHE A 1 102 ? -8.163 -2.523 11.275 1.00 95.69 102 PHE A C 1
ATOM 842 O O . PHE A 1 102 ? -7.278 -2.905 10.515 1.00 95.69 102 PHE A O 1
ATOM 849 N N . HIS A 1 103 ? -8.481 -1.229 11.384 1.00 97.62 103 HIS A N 1
ATOM 850 C CA . HIS A 1 103 ? -7.801 -0.158 10.647 1.00 97.62 103 HIS A CA 1
ATOM 851 C C . HIS A 1 103 ? -6.280 -0.184 10.875 1.00 97.62 103 HIS A C 1
ATOM 853 O O . HIS A 1 103 ? -5.508 -0.121 9.921 1.00 97.62 103 HIS A O 1
ATOM 859 N N . LYS A 1 104 ? -5.831 -0.369 12.126 1.00 97.38 104 LYS A N 1
ATOM 860 C CA . LYS A 1 104 ? -4.397 -0.515 12.443 1.00 97.38 104 LYS A CA 1
ATOM 861 C C . LYS A 1 104 ? -3.783 -1.770 11.819 1.00 97.38 104 LYS A C 1
ATOM 863 O O . LYS A 1 104 ? -2.656 -1.708 11.343 1.00 97.38 104 LYS A O 1
ATOM 868 N N . ILE A 1 105 ? -4.504 -2.895 11.812 1.00 96.88 105 ILE A N 1
ATOM 869 C CA . ILE A 1 105 ? -4.053 -4.140 11.167 1.00 96.88 105 ILE A CA 1
ATOM 870 C C . ILE A 1 105 ? -3.859 -3.929 9.657 1.00 96.88 105 ILE A C 1
ATOM 872 O O . ILE A 1 105 ? -2.825 -4.333 9.125 1.00 96.88 105 ILE A O 1
ATOM 876 N N . ILE A 1 106 ? -4.798 -3.250 8.988 1.00 98.25 106 ILE A N 1
ATOM 877 C CA . ILE A 1 106 ? -4.653 -2.864 7.577 1.00 98.25 106 ILE A CA 1
ATOM 878 C C . ILE A 1 106 ? -3.440 -1.941 7.408 1.00 98.25 106 ILE A C 1
ATOM 880 O O . ILE A 1 106 ? -2.613 -2.178 6.536 1.00 98.25 106 ILE A O 1
ATOM 884 N N . GLY A 1 107 ? -3.270 -0.944 8.283 1.00 98.06 107 GLY A N 1
ATOM 885 C CA . GLY A 1 107 ? -2.107 -0.051 8.268 1.00 98.06 107 GLY A CA 1
ATOM 886 C C . GLY A 1 107 ? -0.766 -0.792 8.356 1.00 98.06 107 GLY A C 1
ATOM 887 O O . GLY A 1 107 ? 0.145 -0.507 7.581 1.00 98.06 107 GLY A O 1
ATOM 888 N N . TYR A 1 108 ? -0.646 -1.791 9.236 1.00 98.00 108 TYR A N 1
ATOM 889 C CA . TYR A 1 108 ? 0.554 -2.633 9.309 1.00 98.00 108 TYR A CA 1
ATOM 890 C C . TYR A 1 108 ? 0.772 -3.461 8.035 1.00 98.00 108 TYR A C 1
ATOM 892 O O . TYR A 1 108 ? 1.914 -3.606 7.599 1.00 98.00 108 TYR A O 1
ATOM 900 N N . SER A 1 109 ? -0.304 -3.963 7.422 1.00 98.25 109 SER A N 1
ATOM 901 C CA . SER A 1 109 ? -0.246 -4.677 6.140 1.00 98.25 109 SER A CA 1
ATOM 902 C C . SER A 1 109 ? 0.255 -3.768 5.011 1.00 98.25 109 SER A C 1
ATOM 904 O O . SER A 1 109 ? 1.201 -4.126 4.307 1.00 98.25 109 SER A O 1
ATOM 906 N N . ILE A 1 110 ? -0.265 -2.535 4.924 1.00 98.69 110 ILE A N 1
ATOM 907 C CA . ILE A 1 110 ? 0.188 -1.518 3.963 1.00 98.69 110 ILE A CA 1
ATOM 908 C C . ILE A 1 110 ? 1.688 -1.269 4.121 1.00 98.69 110 ILE A C 1
ATOM 910 O O . ILE A 1 110 ? 2.414 -1.299 3.130 1.00 98.69 110 ILE A O 1
ATOM 914 N N . VAL A 1 111 ? 2.183 -1.067 5.346 1.00 98.56 111 VAL A N 1
ATOM 915 C CA . VAL A 1 111 ? 3.621 -0.859 5.592 1.00 98.56 111 VAL A CA 1
ATOM 916 C C . VAL A 1 111 ? 4.439 -2.070 5.140 1.00 98.56 111 VAL A C 1
ATOM 918 O O . VAL A 1 111 ? 5.417 -1.908 4.411 1.00 98.56 111 VAL A O 1
ATOM 921 N N . PHE A 1 112 ? 4.031 -3.282 5.518 1.00 98.56 112 PHE A N 1
ATOM 922 C CA . PHE A 1 112 ? 4.745 -4.509 5.166 1.00 98.56 112 PHE A CA 1
ATOM 923 C C . PHE A 1 112 ? 4.858 -4.707 3.647 1.00 98.56 112 PHE A C 1
ATOM 925 O O . PHE A 1 112 ? 5.960 -4.878 3.121 1.00 98.56 112 PHE A O 1
ATOM 932 N N . PHE A 1 113 ? 3.742 -4.622 2.919 1.00 98.62 113 PHE A N 1
ATOM 933 C CA . PHE A 1 113 ? 3.759 -4.784 1.464 1.00 98.62 113 PHE A CA 1
ATOM 934 C C . PHE A 1 113 ? 4.392 -3.595 0.741 1.00 98.62 113 PHE A C 1
ATOM 936 O O . PHE A 1 113 ? 4.970 -3.789 -0.326 1.00 98.62 113 PHE A O 1
ATOM 943 N N . THR A 1 114 ? 4.380 -2.397 1.334 1.00 98.62 114 THR A N 1
ATOM 944 C CA . THR A 1 114 ? 5.133 -1.241 0.824 1.00 98.62 114 THR A CA 1
ATOM 945 C C . THR A 1 114 ? 6.634 -1.533 0.836 1.00 98.62 114 THR A C 1
ATOM 947 O O . THR A 1 114 ? 7.297 -1.309 -0.173 1.00 98.62 114 THR A O 1
ATOM 950 N N . LEU A 1 115 ? 7.172 -2.119 1.912 1.00 98.50 115 LEU A N 1
ATOM 951 C CA . LEU A 1 115 ? 8.589 -2.504 1.975 1.00 98.50 115 LEU A CA 1
ATOM 952 C C . LEU A 1 115 ? 8.959 -3.548 0.911 1.00 98.50 115 LEU A C 1
ATOM 954 O O . LEU A 1 115 ? 9.969 -3.386 0.226 1.00 98.50 115 LEU A O 1
ATOM 958 N N . ILE A 1 116 ? 8.127 -4.583 0.726 1.00 98.50 116 ILE A N 1
ATOM 959 C CA . ILE A 1 116 ? 8.333 -5.589 -0.333 1.00 98.50 116 ILE A CA 1
ATOM 960 C C . ILE A 1 116 ? 8.306 -4.925 -1.713 1.00 98.50 116 ILE A C 1
ATOM 962 O O . ILE A 1 116 ? 9.188 -5.164 -2.536 1.00 98.50 116 ILE A O 1
ATOM 966 N N . HIS A 1 117 ? 7.302 -4.086 -1.964 1.00 98.19 117 HIS A N 1
ATOM 967 C CA . HIS A 1 117 ? 7.108 -3.403 -3.236 1.00 98.19 117 HIS A CA 1
ATOM 968 C C . HIS A 1 117 ? 8.304 -2.510 -3.593 1.00 98.19 117 HIS A C 1
ATOM 970 O O . HIS A 1 117 ? 8.841 -2.616 -4.695 1.00 98.19 117 HIS A O 1
ATOM 976 N N . ILE A 1 118 ? 8.770 -1.684 -2.652 1.00 97.44 118 ILE A N 1
ATOM 977 C CA . ILE A 1 118 ? 9.912 -0.784 -2.857 1.00 97.44 118 ILE A CA 1
ATOM 978 C C . ILE A 1 118 ? 11.197 -1.579 -3.054 1.00 97.44 118 ILE A C 1
ATOM 980 O O . ILE A 1 118 ? 11.914 -1.329 -4.020 1.00 97.44 118 ILE A O 1
ATOM 984 N N . GLY A 1 119 ? 11.481 -2.559 -2.190 1.00 97.81 119 GLY A N 1
ATOM 985 C CA . GLY A 1 119 ? 12.687 -3.381 -2.312 1.00 97.81 119 GLY A CA 1
ATOM 986 C C . GLY A 1 119 ? 12.768 -4.079 -3.672 1.00 97.81 119 GLY A C 1
ATOM 987 O O . GLY A 1 119 ? 13.805 -4.049 -4.336 1.00 97.81 119 GLY A O 1
ATOM 988 N N . ALA A 1 120 ? 11.641 -4.621 -4.137 1.00 97.94 120 ALA A N 1
ATOM 989 C CA . ALA A 1 120 ? 11.530 -5.229 -5.454 1.00 97.94 120 ALA A CA 1
ATOM 990 C C . ALA A 1 120 ? 11.711 -4.208 -6.596 1.00 97.94 120 ALA A C 1
ATOM 992 O O . ALA A 1 120 ? 12.392 -4.502 -7.578 1.00 97.94 120 ALA A O 1
ATOM 993 N N . HIS A 1 121 ? 11.170 -2.991 -6.470 1.00 96.81 121 HIS A N 1
ATOM 994 C CA . HIS A 1 121 ? 11.380 -1.923 -7.452 1.00 96.81 121 HIS A CA 1
ATOM 995 C C . HIS A 1 121 ? 12.835 -1.457 -7.538 1.00 96.81 121 HIS A C 1
ATOM 997 O O . HIS A 1 121 ? 13.346 -1.327 -8.647 1.00 96.81 121 HIS A O 1
ATOM 1003 N N . TYR A 1 122 ? 13.529 -1.277 -6.414 1.00 96.50 122 TYR A N 1
ATOM 1004 C CA . TYR A 1 122 ? 14.949 -0.908 -6.415 1.00 96.50 122 TYR A CA 1
ATOM 1005 C C . TYR A 1 122 ? 15.824 -1.985 -7.057 1.00 96.50 122 TYR A C 1
ATOM 1007 O O . TYR A 1 122 ? 16.720 -1.664 -7.840 1.00 96.50 122 TYR A O 1
ATOM 1015 N N . TYR A 1 123 ? 15.525 -3.261 -6.796 1.00 96.50 123 TYR A N 1
ATOM 1016 C CA . TYR A 1 123 ? 16.175 -4.366 -7.496 1.00 96.50 123 TYR A CA 1
ATOM 1017 C C . TYR A 1 123 ? 15.924 -4.302 -9.012 1.00 96.50 123 TYR A C 1
ATOM 1019 O O . TYR A 1 123 ? 16.866 -4.406 -9.798 1.00 96.50 123 TYR A O 1
ATOM 1027 N N . ASN A 1 124 ? 14.678 -4.051 -9.432 1.00 96.00 124 ASN A N 1
ATOM 1028 C CA . ASN A 1 124 ? 14.333 -3.902 -10.848 1.00 96.00 124 ASN A CA 1
ATOM 1029 C C . ASN A 1 124 ? 15.052 -2.710 -11.497 1.00 96.00 124 ASN A C 1
ATOM 1031 O O . ASN A 1 124 ? 15.536 -2.838 -12.614 1.00 96.00 124 ASN A O 1
ATOM 1035 N N . PHE A 1 125 ? 15.150 -1.562 -10.821 1.00 95.25 125 PHE A N 1
ATOM 1036 C CA . PHE A 1 125 ? 15.831 -0.374 -11.351 1.00 95.25 125 PHE A CA 1
ATOM 1037 C C . PHE A 1 125 ? 17.325 -0.609 -11.557 1.00 95.25 125 PHE A C 1
ATOM 1039 O O . PHE A 1 125 ? 17.877 -0.215 -12.585 1.00 95.25 125 PHE A O 1
ATOM 1046 N N . TRP A 1 126 ? 17.971 -1.286 -10.608 1.00 94.50 126 TRP A N 1
ATOM 1047 C CA . TRP A 1 126 ? 19.360 -1.708 -10.754 1.00 94.50 126 TRP A CA 1
ATOM 1048 C C . TRP A 1 126 ? 19.541 -2.666 -11.941 1.00 94.50 126 TRP A C 1
ATOM 1050 O O . TRP A 1 126 ? 20.454 -2.488 -12.750 1.00 94.50 126 TRP A O 1
ATOM 1060 N N . LEU A 1 127 ? 18.648 -3.649 -12.085 1.00 94.94 127 LEU A N 1
ATOM 1061 C CA . LEU A 1 127 ? 18.711 -4.636 -13.162 1.00 94.94 127 LEU A CA 1
ATOM 1062 C C . LEU A 1 127 ? 18.447 -4.013 -14.542 1.00 94.94 127 LEU A C 1
ATOM 1064 O O . LEU A 1 127 ? 19.168 -4.320 -15.486 1.00 94.94 127 LEU A O 1
ATOM 1068 N N . LEU A 1 128 ? 17.501 -3.076 -14.650 1.00 93.12 128 LEU A N 1
ATOM 1069 C CA . LEU A 1 128 ? 17.236 -2.321 -15.881 1.00 93.12 128 LEU A CA 1
ATOM 1070 C C . LEU A 1 128 ? 18.471 -1.561 -16.370 1.00 93.12 128 LEU A C 1
ATOM 1072 O O . LEU A 1 128 ? 18.810 -1.654 -17.548 1.00 93.12 128 LEU A O 1
ATOM 1076 N N . GLN A 1 129 ? 19.180 -0.859 -15.480 1.00 93.81 129 GLN A N 1
ATOM 1077 C CA . GLN A 1 129 ? 20.428 -0.191 -15.862 1.00 93.81 129 GLN A CA 1
ATOM 1078 C C . GLN A 1 129 ? 21.499 -1.202 -16.290 1.00 93.81 129 GLN A C 1
ATOM 1080 O O . GLN A 1 129 ? 22.257 -0.942 -17.220 1.00 93.81 129 GLN A O 1
ATOM 1085 N N . LYS A 1 130 ? 21.583 -2.357 -15.622 1.00 94.44 130 LYS A N 1
ATOM 1086 C CA . LYS A 1 130 ? 22.553 -3.397 -15.980 1.00 94.44 130 LYS A CA 1
ATOM 1087 C C . LYS A 1 130 ? 22.285 -3.983 -17.372 1.00 94.44 130 LYS A C 1
ATOM 1089 O O . LYS A 1 130 ? 23.236 -4.272 -18.090 1.00 94.44 130 LYS A O 1
ATOM 1094 N N . LEU A 1 131 ? 21.014 -4.159 -17.738 1.00 93.19 131 LEU A N 1
ATOM 1095 C CA . LEU A 1 131 ? 20.599 -4.678 -19.045 1.00 93.19 131 LEU A CA 1
ATOM 1096 C C . LEU A 1 131 ? 20.736 -3.643 -20.166 1.00 93.19 131 LEU A C 1
ATOM 1098 O O . LEU A 1 131 ? 21.015 -4.017 -21.301 1.00 93.19 131 LEU A O 1
ATOM 1102 N N . ASN A 1 132 ? 20.579 -2.354 -19.854 1.00 93.94 132 ASN A N 1
ATOM 1103 C CA . ASN A 1 132 ? 20.753 -1.265 -20.809 1.00 93.94 132 ASN A CA 1
ATOM 1104 C C . ASN A 1 132 ? 21.687 -0.167 -20.256 1.00 93.94 132 ASN A C 1
ATOM 1106 O O . ASN A 1 132 ? 21.204 0.879 -19.810 1.00 93.94 132 ASN A O 1
ATOM 1110 N N . PRO A 1 133 ? 23.021 -0.370 -20.295 1.00 92.38 133 PRO A N 1
ATOM 1111 C CA . PRO A 1 133 ? 23.987 0.553 -19.690 1.00 92.38 133 PRO A CA 1
ATOM 1112 C C . PRO A 1 133 ? 24.006 1.961 -20.294 1.00 92.38 133 PRO A C 1
ATOM 1114 O O . PRO A 1 133 ? 24.453 2.896 -19.635 1.00 92.38 133 PRO A O 1
ATOM 1117 N N . THR A 1 134 ? 23.547 2.119 -21.537 1.00 93.88 134 THR A N 1
ATOM 1118 C CA . THR A 1 134 ? 23.442 3.415 -22.228 1.00 93.88 134 THR A CA 1
ATOM 1119 C C . THR A 1 134 ? 22.097 4.109 -21.991 1.00 93.88 134 THR A C 1
ATOM 1121 O O . THR A 1 134 ? 21.917 5.255 -22.401 1.00 93.88 134 THR A O 1
ATOM 1124 N N . GLY A 1 135 ? 21.147 3.425 -21.347 1.00 92.00 135 GLY A N 1
ATOM 1125 C CA . GLY A 1 135 ? 19.832 3.950 -21.008 1.00 92.00 135 GLY A CA 1
ATOM 1126 C C . GLY A 1 135 ? 19.817 4.807 -19.735 1.00 92.00 135 GLY A C 1
ATOM 1127 O O . GLY A 1 135 ? 20.862 5.173 -19.191 1.00 92.00 135 GLY A O 1
ATOM 1128 N N . PRO A 1 136 ? 18.615 5.141 -19.231 1.00 92.69 136 PRO A N 1
ATOM 1129 C CA . PRO A 1 136 ? 18.476 5.891 -17.991 1.00 92.69 136 PRO A CA 1
ATOM 1130 C C . PRO A 1 136 ? 19.096 5.150 -16.802 1.00 92.69 136 PRO A C 1
ATOM 1132 O O . PRO A 1 136 ? 18.982 3.931 -16.674 1.00 92.69 136 PRO A O 1
ATOM 1135 N N . SER A 1 137 ? 19.724 5.899 -15.898 1.00 95.12 137 SER A N 1
ATOM 1136 C CA . SER A 1 137 ? 20.325 5.324 -14.695 1.00 95.12 137 SER A CA 1
ATOM 1137 C C . SER A 1 137 ? 19.269 4.850 -13.688 1.00 95.12 137 SER A C 1
ATOM 1139 O O . SER A 1 137 ? 18.128 5.316 -13.663 1.00 95.12 137 SER A O 1
ATOM 1141 N N . TRP A 1 138 ? 19.667 3.973 -12.770 1.00 92.94 138 TRP A N 1
ATOM 1142 C CA . TRP A 1 138 ? 18.867 3.541 -11.627 1.00 92.94 138 TRP A CA 1
ATOM 1143 C C . TRP A 1 138 ? 18.458 4.733 -10.746 1.00 92.94 138 TRP A C 1
ATOM 1145 O O . TRP A 1 138 ? 17.384 4.711 -10.147 1.00 92.94 138 TRP A O 1
ATOM 1155 N N . VAL A 1 139 ? 19.274 5.798 -10.716 1.00 94.00 139 VAL A N 1
ATOM 1156 C CA . VAL A 1 139 ? 18.966 7.068 -10.037 1.00 94.00 139 VAL A CA 1
ATOM 1157 C C . VAL A 1 139 ? 17.815 7.779 -10.744 1.00 94.00 139 VAL A C 1
ATOM 1159 O O . VAL A 1 139 ? 16.870 8.216 -10.087 1.00 94.00 139 VAL A O 1
ATOM 1162 N N . TYR A 1 140 ? 17.844 7.839 -12.079 1.00 94.75 140 TYR A N 1
ATOM 1163 C CA . TYR A 1 140 ? 16.734 8.385 -12.855 1.00 94.75 140 TYR A CA 1
ATOM 1164 C C . TYR A 1 140 ? 15.444 7.598 -12.597 1.00 94.75 140 TYR A C 1
ATOM 1166 O O . TYR A 1 140 ? 14.418 8.196 -12.272 1.00 94.75 140 TYR A O 1
ATOM 1174 N N . PHE A 1 141 ? 15.488 6.263 -12.665 1.00 93.94 141 PHE A N 1
ATOM 1175 C CA . PHE A 1 141 ? 14.308 5.437 -12.396 1.00 93.94 141 PHE A CA 1
ATOM 1176 C C . PHE A 1 141 ? 13.771 5.621 -10.973 1.00 93.94 141 PHE A C 1
ATOM 1178 O O . PHE A 1 141 ? 12.560 5.756 -10.800 1.00 93.94 141 PHE A O 1
ATOM 1185 N N . SER A 1 142 ? 14.653 5.701 -9.978 1.00 94.62 142 SER A N 1
ATOM 1186 C CA . SER A 1 142 ? 14.266 5.861 -8.573 1.00 94.62 142 SER A CA 1
ATOM 1187 C C . SER A 1 142 ? 13.625 7.217 -8.276 1.00 94.62 142 SER A C 1
ATOM 1189 O O . SER A 1 142 ? 12.610 7.260 -7.587 1.00 94.62 142 SER A O 1
ATOM 1191 N N . PHE A 1 143 ? 14.190 8.319 -8.781 1.00 94.69 143 PHE A N 1
ATOM 1192 C CA . PHE A 1 143 ? 13.852 9.662 -8.284 1.00 94.69 143 PHE A CA 1
ATOM 1193 C C . PHE A 1 143 ? 13.221 10.597 -9.312 1.00 94.69 143 PHE A C 1
ATOM 1195 O O . PHE A 1 143 ? 12.508 11.513 -8.921 1.00 94.69 143 PHE A O 1
ATOM 1202 N N . LEU A 1 144 ? 13.484 10.401 -10.605 1.00 94.12 144 LEU A N 1
ATOM 1203 C CA . LEU A 1 144 ? 13.045 11.326 -11.657 1.00 94.12 144 LEU A CA 1
ATOM 1204 C C . LEU A 1 144 ? 11.924 10.743 -12.519 1.00 94.12 144 LEU A C 1
ATOM 1206 O O . LEU A 1 144 ? 11.117 11.491 -13.069 1.00 94.12 144 LEU A O 1
ATOM 1210 N N . SER A 1 145 ? 11.836 9.415 -12.621 1.00 94.19 145 SER A N 1
ATOM 1211 C CA . SER A 1 145 ? 10.724 8.765 -13.310 1.00 94.19 145 SER A CA 1
ATOM 1212 C C . SER A 1 145 ? 9.398 9.036 -12.595 1.00 94.19 145 SER A C 1
ATOM 1214 O O . SER A 1 145 ? 9.358 9.205 -11.376 1.00 94.19 145 SER A O 1
ATOM 1216 N N . GLY A 1 146 ? 8.297 9.031 -13.352 1.00 93.06 146 GLY A N 1
ATOM 1217 C CA . GLY A 1 146 ? 6.947 9.244 -12.825 1.00 93.06 146 GLY A CA 1
ATOM 1218 C C . GLY A 1 146 ? 6.603 8.390 -11.596 1.00 93.06 146 GLY A C 1
ATOM 1219 O O . GLY A 1 146 ? 6.280 8.947 -10.544 1.00 93.06 146 GLY A O 1
ATOM 1220 N N . PRO A 1 147 ? 6.724 7.047 -11.667 1.00 93.50 147 PRO A N 1
ATOM 1221 C CA . PRO A 1 147 ? 6.513 6.180 -10.511 1.00 93.50 147 PRO A CA 1
ATOM 1222 C C . PRO A 1 147 ? 7.556 6.407 -9.413 1.00 93.50 147 PRO A C 1
ATOM 1224 O O . PRO A 1 147 ? 7.237 6.277 -8.237 1.00 93.50 147 PRO A O 1
ATOM 1227 N N . GLY A 1 148 ? 8.786 6.777 -9.779 1.00 95.12 148 GLY A N 1
ATOM 1228 C CA . GLY A 1 148 ? 9.866 7.058 -8.838 1.00 95.12 148 GLY A CA 1
ATOM 1229 C C . GLY A 1 148 ? 9.511 8.173 -7.856 1.00 95.12 148 GLY A C 1
ATOM 1230 O O . GLY A 1 148 ? 9.385 7.924 -6.655 1.00 95.12 148 GLY A O 1
ATOM 1231 N N . TRP A 1 149 ? 9.285 9.395 -8.346 1.00 95.00 149 TRP A N 1
ATOM 1232 C CA . TRP A 1 149 ? 9.007 10.534 -7.461 1.00 95.00 149 TRP A CA 1
ATOM 1233 C C . TRP A 1 149 ? 7.649 10.415 -6.753 1.00 95.00 149 TRP A C 1
ATOM 1235 O O . TRP A 1 149 ? 7.550 10.732 -5.566 1.00 95.00 149 TRP A O 1
ATOM 1245 N N . THR A 1 150 ? 6.613 9.902 -7.432 1.00 97.00 150 THR A N 1
ATOM 1246 C CA . THR A 1 150 ? 5.300 9.677 -6.796 1.00 97.00 150 THR A CA 1
ATOM 1247 C C . THR A 1 150 ? 5.386 8.633 -5.684 1.00 97.00 150 THR A C 1
ATOM 1249 O O . THR A 1 150 ? 4.812 8.835 -4.615 1.00 97.00 150 THR A O 1
ATOM 1252 N N . GLY A 1 151 ? 6.159 7.560 -5.888 1.00 97.12 151 GLY A N 1
ATOM 1253 C CA . GLY A 1 151 ? 6.412 6.536 -4.876 1.00 97.12 151 GLY A CA 1
ATOM 1254 C C . GLY A 1 151 ? 7.133 7.101 -3.652 1.00 97.12 151 GLY A C 1
ATOM 1255 O O . GLY A 1 151 ? 6.712 6.851 -2.526 1.00 97.12 151 GLY A O 1
ATOM 1256 N N . HIS A 1 152 ? 8.156 7.936 -3.848 1.00 97.88 152 HIS A N 1
ATOM 1257 C CA . HIS A 1 152 ? 8.850 8.611 -2.745 1.00 97.88 152 HIS A CA 1
ATOM 1258 C C . HIS A 1 152 ? 7.936 9.560 -1.963 1.00 97.88 152 HIS A C 1
ATOM 1260 O O . HIS A 1 152 ? 7.965 9.560 -0.732 1.00 97.88 152 HIS A O 1
ATOM 1266 N N . GLY A 1 153 ? 7.080 10.319 -2.655 1.00 98.12 153 GLY A N 1
ATOM 1267 C CA . GLY A 1 153 ? 6.073 11.160 -2.007 1.00 98.12 153 GLY A CA 1
ATOM 1268 C C . GLY A 1 153 ? 5.092 10.346 -1.155 1.00 98.12 153 GLY A C 1
ATOM 1269 O O . GLY A 1 153 ? 4.819 10.709 -0.010 1.00 98.12 153 GLY A O 1
ATOM 1270 N N . MET A 1 154 ? 4.623 9.200 -1.666 1.00 98.25 154 MET A N 1
ATOM 1271 C CA . MET A 1 154 ? 3.772 8.275 -0.908 1.00 98.25 154 MET A CA 1
ATOM 1272 C C . MET A 1 154 ? 4.486 7.696 0.317 1.00 98.25 154 MET A C 1
ATOM 1274 O O . MET A 1 154 ? 3.885 7.625 1.386 1.00 98.25 154 MET A O 1
ATOM 1278 N N . ILE A 1 155 ? 5.753 7.295 0.182 1.00 98.06 155 ILE A N 1
ATOM 1279 C CA . ILE A 1 155 ? 6.555 6.751 1.288 1.00 98.06 155 ILE A CA 1
ATOM 1280 C C . ILE A 1 155 ? 6.722 7.791 2.387 1.00 98.06 155 ILE A C 1
ATOM 1282 O O . ILE A 1 155 ? 6.523 7.466 3.554 1.00 98.06 155 ILE A O 1
ATOM 1286 N N . LEU A 1 156 ? 7.051 9.033 2.028 1.00 98.44 156 LEU A N 1
ATOM 1287 C CA . LEU A 1 156 ? 7.207 10.115 2.994 1.00 98.44 156 LEU A CA 1
ATOM 1288 C C . LEU A 1 156 ? 5.894 10.380 3.741 1.00 98.44 156 LEU A C 1
ATOM 1290 O O . LEU A 1 156 ? 5.893 10.437 4.970 1.00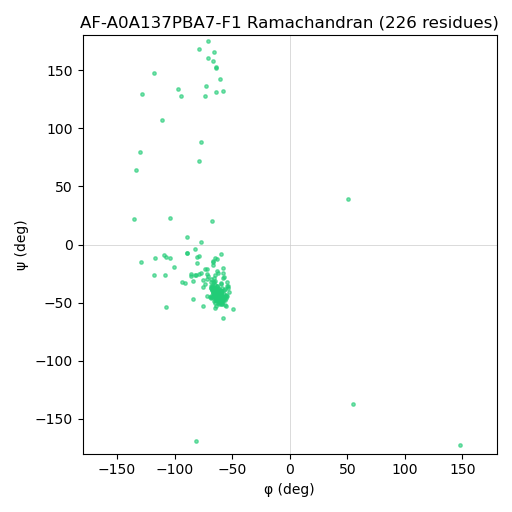 98.44 156 LEU A O 1
ATOM 1294 N N . ALA A 1 157 ? 4.773 10.478 3.019 1.00 98.56 157 ALA A N 1
ATOM 1295 C CA . ALA A 1 157 ? 3.456 10.647 3.627 1.00 98.56 157 ALA A CA 1
ATOM 1296 C C . ALA A 1 157 ? 3.121 9.483 4.576 1.00 98.56 157 ALA A C 1
ATOM 1298 O O . ALA A 1 157 ? 2.760 9.710 5.730 1.00 98.56 157 ALA A O 1
ATOM 1299 N N . LEU A 1 158 ? 3.300 8.237 4.124 1.00 98.44 158 LEU A N 1
ATOM 1300 C CA . LEU A 1 158 ? 3.045 7.040 4.927 1.0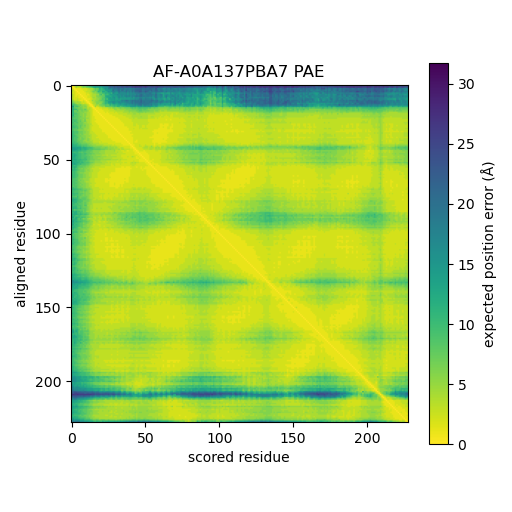0 98.44 158 LEU A CA 1
ATOM 1301 C C . LEU A 1 158 ? 3.929 6.992 6.178 1.00 98.44 158 LEU A C 1
ATOM 1303 O O . LEU A 1 158 ? 3.436 6.719 7.269 1.00 98.44 158 LEU A O 1
ATOM 1307 N N . PHE A 1 159 ? 5.219 7.286 6.039 1.00 98.25 159 PHE A N 1
ATOM 1308 C CA . PHE A 1 159 ? 6.180 7.296 7.137 1.00 98.25 159 PHE A CA 1
ATOM 1309 C C . PHE A 1 159 ? 5.796 8.306 8.221 1.00 98.25 159 PHE A C 1
ATOM 1311 O O . PHE A 1 159 ? 5.742 7.950 9.401 1.00 98.25 159 PHE A O 1
ATOM 1318 N N . LEU A 1 160 ? 5.463 9.540 7.824 1.00 98.31 160 LEU A N 1
ATOM 1319 C CA . LEU A 1 160 ? 5.019 10.583 8.749 1.00 98.31 160 LEU A CA 1
ATOM 1320 C C . LEU A 1 160 ? 3.728 10.178 9.470 1.00 98.31 160 LEU A C 1
ATOM 1322 O O . LEU A 1 160 ? 3.671 10.278 10.694 1.00 98.31 160 LEU A O 1
ATOM 1326 N N . MET A 1 161 ? 2.736 9.651 8.742 1.00 98.38 161 MET A N 1
ATOM 1327 C CA . MET A 1 161 ? 1.493 9.152 9.341 1.00 98.38 161 MET A CA 1
ATOM 1328 C C . MET A 1 161 ? 1.746 8.026 10.347 1.00 98.38 161 MET A C 1
ATOM 1330 O O . MET A 1 161 ? 1.150 8.014 11.423 1.00 98.38 161 MET A O 1
ATOM 1334 N N . VAL A 1 162 ? 2.611 7.063 10.019 1.00 97.81 162 VAL A N 1
ATOM 1335 C CA . VAL A 1 162 ? 2.873 5.890 10.868 1.00 97.81 162 VAL A CA 1
ATOM 1336 C C . VAL A 1 162 ? 3.607 6.282 12.146 1.00 97.81 162 VAL A C 1
ATOM 1338 O O . VAL A 1 162 ? 3.202 5.844 13.224 1.00 97.81 162 VAL A O 1
ATOM 1341 N N . ILE A 1 163 ? 4.641 7.126 12.061 1.00 97.75 163 ILE A N 1
ATOM 1342 C CA . ILE A 1 163 ? 5.418 7.538 13.240 1.00 97.75 163 ILE A CA 1
ATOM 1343 C C . ILE A 1 163 ? 4.541 8.259 14.255 1.00 97.75 163 ILE A C 1
ATOM 1345 O O . ILE A 1 163 ? 4.575 7.938 15.445 1.00 97.75 163 ILE A O 1
ATOM 1349 N N . THR A 1 164 ? 3.730 9.212 13.804 1.00 97.69 164 THR A N 1
ATOM 1350 C CA . THR A 1 164 ? 2.861 9.971 14.708 1.00 97.69 164 THR A CA 1
ATOM 1351 C C . THR A 1 164 ? 1.701 9.129 15.239 1.00 97.69 164 THR A C 1
ATOM 1353 O O . THR A 1 164 ? 1.185 9.409 16.320 1.00 97.69 164 THR A O 1
ATOM 1356 N N . SER A 1 165 ? 1.345 8.042 14.547 1.00 97.19 165 SER A N 1
ATOM 1357 C CA . SER A 1 165 ? 0.337 7.068 14.984 1.00 97.19 165 SER A CA 1
ATOM 1358 C C . SER A 1 165 ? 0.834 6.070 16.032 1.00 97.19 165 SER A C 1
ATOM 1360 O O . SER A 1 165 ? 0.010 5.352 16.613 1.00 97.19 165 SER A O 1
ATOM 1362 N N . ILE A 1 166 ? 2.144 6.013 16.312 1.00 96.38 166 ILE A N 1
ATOM 1363 C CA . ILE A 1 166 ? 2.683 5.184 17.396 1.00 96.38 166 ILE A CA 1
ATOM 1364 C C . ILE A 1 166 ? 2.027 5.610 18.711 1.00 96.38 166 ILE A C 1
ATOM 1366 O O . ILE A 1 166 ? 1.978 6.791 19.049 1.00 96.38 166 ILE A O 1
ATOM 1370 N N . GLU A 1 167 ? 1.547 4.633 19.483 1.00 94.75 167 GLU A N 1
ATOM 1371 C CA . GLU A 1 167 ? 0.743 4.871 20.687 1.00 94.75 167 GLU A CA 1
ATOM 1372 C C . GLU A 1 167 ? 1.432 5.808 21.695 1.00 94.75 167 GLU A C 1
ATOM 1374 O O . GLU A 1 167 ? 0.769 6.639 22.310 1.00 94.75 167 GLU A O 1
ATOM 1379 N N . LEU A 1 168 ? 2.761 5.723 21.819 1.00 95.38 168 LEU A N 1
ATOM 1380 C CA . LEU A 1 168 ? 3.563 6.609 22.669 1.00 95.38 168 LEU A CA 1
ATOM 1381 C C . LEU A 1 168 ? 3.499 8.077 22.221 1.00 95.38 168 LEU A C 1
ATOM 1383 O O . LEU A 1 168 ? 3.370 8.967 23.059 1.00 95.38 168 LEU A O 1
ATOM 1387 N N . VAL A 1 169 ? 3.568 8.328 20.910 1.00 95.75 169 VAL A N 1
ATOM 1388 C CA . VAL A 1 169 ? 3.535 9.678 20.331 1.00 95.75 169 VAL A CA 1
ATOM 1389 C C . VAL A 1 169 ? 2.113 10.219 20.370 1.00 95.75 169 VAL A C 1
ATOM 1391 O O . VAL A 1 169 ? 1.878 11.268 20.962 1.00 95.75 169 VAL A O 1
ATOM 1394 N N . LYS A 1 170 ? 1.148 9.464 19.837 1.00 96.31 170 LYS A N 1
ATOM 1395 C CA . LYS A 1 170 ? -0.266 9.853 19.766 1.00 96.31 170 LYS A CA 1
ATOM 1396 C C . LYS A 1 170 ? -0.865 10.189 21.134 1.00 96.31 170 LYS A C 1
ATOM 1398 O O . LYS A 1 170 ? -1.654 11.121 21.233 1.00 96.31 170 LYS A O 1
ATOM 1403 N N . ARG A 1 171 ? -0.502 9.454 22.197 1.00 95.81 171 ARG A N 1
ATOM 1404 C CA . ARG A 1 171 ? -0.991 9.737 23.562 1.00 95.81 171 ARG A CA 1
ATOM 1405 C C . ARG A 1 171 ? -0.476 11.058 24.127 1.00 95.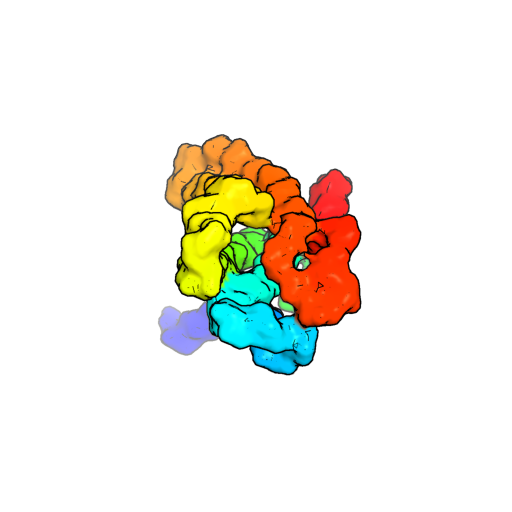81 171 ARG A C 1
ATOM 1407 O O . ARG A 1 171 ? -1.177 11.671 24.922 1.00 95.81 171 ARG A O 1
ATOM 1414 N N . LYS A 1 172 ? 0.741 11.465 23.760 1.00 96.50 172 LYS A N 1
ATOM 1415 C CA . LYS A 1 172 ? 1.392 12.674 24.286 1.00 96.50 172 LYS A CA 1
ATOM 1416 C C . LYS A 1 172 ? 1.157 13.901 23.399 1.00 96.50 172 LYS A C 1
ATOM 1418 O O . LYS A 1 172 ? 1.073 15.011 23.910 1.00 96.50 172 LYS A O 1
ATOM 1423 N N . TYR A 1 173 ? 1.041 13.695 22.090 1.00 96.44 173 TYR A N 1
ATOM 1424 C CA . TYR A 1 173 ? 0.953 14.735 21.066 1.00 96.44 173 TYR A CA 1
ATOM 1425 C C . TYR A 1 173 ? -0.175 14.418 20.074 1.00 96.44 173 TYR A C 1
ATOM 1427 O O . TYR A 1 173 ? 0.065 14.160 18.894 1.00 96.44 173 TYR A O 1
ATOM 1435 N N . PHE A 1 174 ? -1.418 14.408 20.562 1.00 96.50 174 PHE A N 1
ATOM 1436 C CA . PHE A 1 174 ? -2.576 14.012 19.754 1.00 96.50 174 PHE A CA 1
ATOM 1437 C C . PHE A 1 174 ? -2.800 14.921 18.538 1.00 96.50 174 PHE A C 1
ATOM 1439 O O . PHE A 1 174 ? -3.060 14.414 17.452 1.00 96.50 174 PHE A O 1
ATOM 1446 N N . GLU A 1 175 ? -2.619 16.236 18.685 1.00 97.25 175 GLU A N 1
ATOM 1447 C CA . GLU A 1 175 ? -2.741 17.187 17.570 1.00 97.25 175 GLU A CA 1
ATOM 1448 C C . GLU A 1 175 ? -1.747 16.872 16.448 1.00 97.25 175 GLU A C 1
ATOM 1450 O O . GLU A 1 175 ? -2.113 16.832 15.277 1.00 97.25 175 GLU A O 1
ATOM 1455 N N . VAL A 1 176 ? -0.495 16.555 16.799 1.00 97.19 176 VAL A N 1
ATOM 1456 C CA . VAL A 1 176 ? 0.533 16.180 15.816 1.00 97.19 176 VAL A CA 1
ATOM 1457 C C . VAL A 1 176 ? 0.106 14.932 15.053 1.00 97.19 176 VAL A C 1
ATOM 1459 O O . VAL A 1 176 ? 0.195 14.909 13.828 1.00 97.19 176 VAL A O 1
ATOM 1462 N N . PHE A 1 177 ? -0.399 13.914 15.755 1.00 97.62 177 PHE A N 1
ATOM 1463 C CA . PHE A 1 177 ? -1.013 12.751 15.117 1.00 97.62 177 PHE A CA 1
ATOM 1464 C C . PHE A 1 177 ? -2.136 13.173 14.170 1.00 97.62 177 PHE A C 1
ATOM 1466 O O . PHE A 1 177 ? -2.093 12.817 13.000 1.00 97.62 177 PHE A O 1
ATOM 1473 N N . TRP A 1 178 ? -3.096 13.960 14.644 1.00 97.06 178 TRP A N 1
ATOM 1474 C CA . TRP A 1 178 ? -4.288 14.309 13.883 1.00 97.06 178 TRP A CA 1
ATOM 1475 C C . TRP A 1 178 ? -3.950 15.064 12.592 1.00 97.06 178 TRP A C 1
ATOM 1477 O O . TRP A 1 178 ? -4.350 14.630 11.511 1.00 97.06 178 TRP A O 1
ATOM 1487 N N . TYR A 1 179 ? -3.146 16.130 12.667 1.00 97.56 179 TYR A N 1
ATOM 1488 C CA . TYR A 1 179 ? -2.759 16.912 11.487 1.00 97.56 179 TYR A CA 1
ATOM 1489 C C . TYR A 1 179 ? -1.919 16.098 10.502 1.00 97.56 179 TYR A C 1
ATOM 1491 O O . TYR A 1 179 ? -2.154 16.155 9.297 1.00 97.56 179 TYR A O 1
ATOM 1499 N N . THR A 1 180 ? -0.967 15.297 10.989 1.00 97.88 180 THR A N 1
ATOM 1500 C CA . THR A 1 180 ? -0.140 14.471 10.095 1.00 97.88 180 THR A CA 1
ATOM 1501 C C . THR A 1 180 ? -0.915 13.309 9.484 1.00 97.88 180 THR A C 1
ATOM 1503 O O . THR A 1 180 ? -0.628 12.941 8.350 1.00 97.88 180 THR A O 1
ATOM 1506 N N . HIS A 1 181 ? -1.930 12.760 10.160 1.00 98.12 181 HIS A N 1
ATOM 1507 C CA . HIS A 1 181 ? -2.742 11.676 9.604 1.00 98.12 181 HIS A CA 1
ATOM 1508 C C . HIS A 1 181 ? -3.544 12.113 8.372 1.00 98.12 181 HIS A C 1
ATOM 1510 O O . HIS A 1 181 ? -3.790 11.290 7.498 1.00 98.12 181 HIS A O 1
ATOM 1516 N N . HIS A 1 182 ? -3.874 13.406 8.233 1.00 97.56 182 HIS A N 1
ATOM 1517 C CA . HIS A 1 182 ? -4.531 13.955 7.036 1.00 97.56 182 HIS A CA 1
ATOM 1518 C C . HIS A 1 182 ? -3.668 13.887 5.769 1.00 97.56 182 HIS A C 1
ATOM 1520 O O . HIS A 1 182 ? -4.193 14.013 4.661 1.00 97.56 182 HIS A O 1
ATOM 1526 N N . LEU A 1 183 ? -2.367 13.586 5.893 1.00 98.19 183 LEU A N 1
ATOM 1527 C CA . LEU A 1 183 ? -1.521 13.238 4.748 1.00 98.19 183 LEU A CA 1
ATOM 1528 C C . LEU A 1 183 ? -2.027 11.999 3.990 1.00 98.19 183 LEU A C 1
ATOM 1530 O O . LEU A 1 183 ? -1.544 11.743 2.885 1.00 98.19 183 LEU A O 1
ATOM 1534 N N . PHE A 1 184 ? -3.035 11.276 4.502 1.00 96.62 184 PHE A N 1
ATOM 1535 C CA . PHE A 1 184 ? -3.755 10.267 3.729 1.00 96.62 184 PHE A CA 1
ATOM 1536 C C . PHE A 1 184 ? -4.285 10.851 2.410 1.00 96.62 184 PHE A C 1
ATOM 1538 O O . PHE A 1 184 ? -4.220 10.173 1.392 1.00 96.62 184 PHE A O 1
ATOM 1545 N N . ALA A 1 185 ? -4.723 12.116 2.376 1.00 96.12 185 ALA A N 1
ATOM 1546 C CA . ALA A 1 185 ? -5.192 12.755 1.146 1.00 96.12 185 ALA A CA 1
ATOM 1547 C C . ALA A 1 185 ? -4.077 12.844 0.088 1.00 96.12 185 ALA A C 1
ATOM 1549 O O . ALA A 1 185 ? -4.289 12.507 -1.078 1.00 96.12 185 ALA A O 1
ATOM 1550 N N . VAL A 1 186 ? -2.861 13.216 0.509 1.00 97.38 186 VAL A N 1
ATOM 1551 C CA . VAL A 1 186 ? -1.669 13.240 -0.356 1.00 97.38 186 VAL A CA 1
ATOM 1552 C C . VAL A 1 186 ? -1.307 11.825 -0.806 1.00 97.38 186 VAL A C 1
ATOM 1554 O O . VAL A 1 186 ? -1.072 11.599 -1.991 1.00 97.38 186 VAL A O 1
ATOM 1557 N N . TYR A 1 187 ? -1.311 10.859 0.116 1.00 97.94 187 TYR A N 1
ATOM 1558 C CA . TYR A 1 187 ? -1.027 9.456 -0.185 1.00 97.94 187 TYR A CA 1
ATOM 1559 C C . TYR A 1 187 ? -1.998 8.885 -1.232 1.00 97.94 187 TYR A C 1
ATOM 1561 O O . TYR A 1 187 ? -1.551 8.323 -2.229 1.00 97.94 187 TYR A O 1
ATOM 1569 N N . PHE A 1 188 ? -3.310 9.080 -1.066 1.00 96.19 188 PHE A N 1
ATOM 1570 C CA . PHE A 1 188 ? -4.333 8.615 -2.011 1.00 96.19 188 PHE A CA 1
ATOM 1571 C C . PHE A 1 188 ? -4.253 9.331 -3.363 1.00 96.19 188 PHE A C 1
ATOM 1573 O O . PHE A 1 188 ? -4.384 8.686 -4.407 1.00 96.19 188 PHE A O 1
ATOM 1580 N N . GLY A 1 189 ? -4.007 10.645 -3.362 1.00 95.25 189 GLY A N 1
ATOM 1581 C CA . GLY A 1 189 ? -3.817 11.421 -4.588 1.00 95.25 189 GLY A CA 1
ATOM 1582 C C . GLY A 1 189 ? -2.622 10.919 -5.399 1.00 95.25 189 GLY A C 1
ATOM 1583 O O . GLY A 1 189 ? -2.759 10.615 -6.585 1.00 95.25 189 GLY A O 1
ATOM 1584 N N . LEU A 1 190 ? -1.469 10.739 -4.747 1.00 96.62 190 LEU A N 1
ATOM 1585 C CA . LEU A 1 190 ? -0.271 10.202 -5.393 1.00 96.62 190 LEU A CA 1
ATOM 1586 C C . LEU A 1 190 ? -0.459 8.750 -5.843 1.00 96.62 190 LEU A C 1
ATOM 1588 O O . LEU A 1 190 ? -0.090 8.429 -6.968 1.00 96.62 190 LEU A O 1
ATOM 1592 N N . PHE A 1 191 ? -1.086 7.885 -5.041 1.00 95.88 191 PHE A N 1
ATOM 1593 C CA . PHE A 1 191 ? -1.339 6.490 -5.429 1.00 95.88 191 PHE A CA 1
ATOM 1594 C C . PHE A 1 191 ? -2.269 6.409 -6.656 1.00 95.88 191 PHE A C 1
ATOM 1596 O O . PHE A 1 191 ? -2.057 5.598 -7.561 1.00 95.88 191 PHE A O 1
ATOM 1603 N N . SER A 1 192 ? -3.241 7.317 -6.774 1.00 93.81 192 SER A N 1
ATOM 1604 C CA . SER A 1 192 ? -4.141 7.377 -7.936 1.00 93.81 192 SER A CA 1
ATOM 1605 C C . SER A 1 192 ? -3.401 7.595 -9.257 1.00 93.81 192 SER A C 1
ATOM 1607 O O . SER A 1 192 ? -3.793 7.022 -10.276 1.00 93.81 192 SER A O 1
ATOM 1609 N N . VAL A 1 193 ? -2.297 8.350 -9.230 1.00 93.62 193 VAL A N 1
ATOM 1610 C CA . VAL A 1 193 ? -1.478 8.642 -10.416 1.00 93.62 193 VAL A CA 1
ATOM 1611 C C . VAL A 1 193 ? -0.212 7.792 -10.529 1.00 93.62 193 VAL A C 1
ATOM 1613 O O . VAL A 1 193 ? 0.317 7.629 -11.624 1.00 93.62 193 VAL A O 1
ATOM 1616 N N . HIS A 1 194 ? 0.260 7.186 -9.440 1.00 94.44 194 HIS A N 1
ATOM 1617 C CA . HIS A 1 194 ? 1.515 6.430 -9.382 1.00 94.44 194 HIS A CA 1
ATOM 1618 C C . HIS A 1 194 ? 1.604 5.325 -10.451 1.00 94.44 194 HIS A C 1
ATOM 1620 O O . HIS A 1 194 ? 2.649 5.109 -11.063 1.00 94.44 194 HIS A O 1
ATOM 1626 N N . GLY A 1 195 ? 0.481 4.657 -10.734 1.00 88.38 195 GLY A N 1
ATOM 1627 C CA . GLY A 1 195 ? 0.391 3.608 -11.753 1.00 88.38 195 GLY A CA 1
ATOM 1628 C C . GLY A 1 195 ? 0.196 4.090 -13.199 1.00 88.38 195 GLY A C 1
ATOM 1629 O O . GLY A 1 195 ? 0.171 3.249 -14.095 1.00 88.38 195 GLY A O 1
ATOM 1630 N N . MET A 1 196 ? 0.040 5.396 -13.451 1.00 89.94 196 MET A N 1
ATOM 1631 C CA . MET A 1 196 ? -0.319 5.952 -14.773 1.00 89.94 196 MET A CA 1
ATOM 1632 C C . MET A 1 196 ? 0.835 5.989 -15.770 1.00 89.94 196 MET A C 1
ATOM 1634 O O . MET A 1 196 ? 0.615 5.977 -16.976 1.00 89.94 196 MET A O 1
ATOM 1638 N N . PHE A 1 197 ? 2.072 6.021 -15.285 1.00 89.12 197 PHE A N 1
ATOM 1639 C CA . PHE A 1 197 ? 3.243 6.320 -16.113 1.00 89.12 197 PHE A CA 1
ATOM 1640 C C . PHE A 1 197 ? 3.717 5.162 -17.000 1.00 89.12 197 PHE A C 1
ATOM 1642 O O . PHE A 1 197 ? 4.727 5.296 -17.683 1.00 89.12 197 PHE A O 1
ATOM 1649 N N . CYS A 1 198 ? 3.021 4.021 -16.978 1.00 86.06 198 CYS A N 1
ATOM 1650 C CA . CYS A 1 198 ? 3.256 2.896 -17.884 1.00 86.06 198 CYS A CA 1
ATOM 1651 C C . CYS A 1 198 ? 4.730 2.436 -17.979 1.00 86.06 198 CYS A C 1
ATOM 1653 O O . CYS A 1 198 ? 5.235 2.101 -19.051 1.00 86.06 198 CYS A O 1
ATOM 1655 N N . LEU A 1 199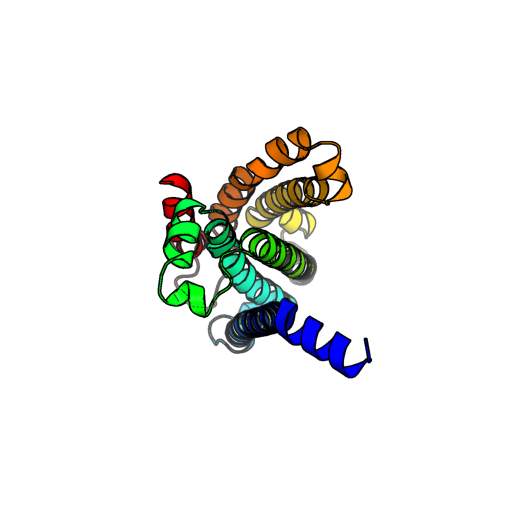 ? 5.435 2.426 -16.843 1.00 86.62 199 LEU A N 1
ATOM 1656 C CA . LEU A 1 199 ? 6.851 2.049 -16.789 1.00 86.62 199 LEU A CA 1
ATOM 1657 C C . LEU A 1 199 ? 7.076 0.569 -17.144 1.00 86.62 199 LEU A C 1
ATOM 1659 O O . LEU A 1 199 ? 8.050 0.232 -17.805 1.00 86.62 199 LEU A O 1
ATOM 1663 N N . LEU A 1 200 ? 6.169 -0.310 -16.711 1.00 85.44 200 LEU A N 1
ATOM 1664 C CA . LEU A 1 200 ? 6.229 -1.752 -16.955 1.00 85.44 200 LEU A CA 1
ATOM 1665 C C . LEU A 1 200 ? 5.105 -2.145 -17.918 1.00 85.44 200 LEU A C 1
ATOM 1667 O O . LEU A 1 200 ? 3.936 -2.154 -17.525 1.00 85.44 200 LEU A O 1
ATOM 1671 N N . LYS A 1 201 ? 5.464 -2.459 -19.167 1.00 87.94 201 LYS A N 1
ATOM 1672 C CA . LYS A 1 201 ? 4.516 -2.755 -20.250 1.00 87.94 201 LYS A CA 1
ATOM 1673 C C . LYS A 1 201 ? 4.304 -4.265 -20.426 1.00 87.94 201 LYS A C 1
ATOM 1675 O O . LYS A 1 201 ? 5.284 -5.004 -20.444 1.00 87.94 201 LYS A O 1
ATOM 1680 N N . PRO A 1 202 ? 3.054 -4.738 -20.563 1.00 89.19 202 PRO A N 1
ATOM 1681 C CA . PRO A 1 202 ? 2.782 -6.116 -20.955 1.00 89.19 202 PRO A CA 1
ATOM 1682 C C . PRO A 1 202 ? 3.250 -6.394 -22.393 1.00 89.19 202 PRO A C 1
ATOM 1684 O O . PRO A 1 202 ? 3.484 -5.470 -23.166 1.00 89.19 202 PRO A O 1
ATOM 1687 N N . ASP A 1 203 ? 3.324 -7.669 -22.770 1.00 90.62 203 ASP A N 1
ATOM 1688 C CA . ASP A 1 203 ? 3.753 -8.095 -24.109 1.00 90.62 203 ASP A CA 1
ATOM 1689 C C . ASP A 1 203 ? 2.709 -7.783 -25.198 1.00 90.62 203 ASP A C 1
ATOM 1691 O O . ASP A 1 203 ? 3.054 -7.625 -26.369 1.00 90.62 203 ASP A O 1
ATOM 1695 N N . ARG A 1 204 ? 1.421 -7.714 -24.836 1.00 89.50 204 ARG A N 1
ATOM 1696 C CA . ARG A 1 204 ? 0.299 -7.514 -25.767 1.00 89.50 204 ARG A CA 1
ATOM 1697 C C . ARG A 1 204 ? -0.458 -6.218 -25.471 1.00 89.50 204 ARG A C 1
ATOM 1699 O O . ARG A 1 204 ? -0.594 -5.854 -24.299 1.00 89.50 204 ARG A O 1
ATOM 1706 N N . PRO A 1 205 ? -1.006 -5.551 -26.506 1.00 86.56 205 PRO A N 1
ATOM 1707 C CA . PRO A 1 205 ? -1.823 -4.362 -26.319 1.00 86.56 205 PRO A CA 1
ATOM 1708 C C . PRO A 1 205 ? -3.123 -4.668 -25.539 1.00 86.56 205 PRO A C 1
ATOM 1710 O O . PRO A 1 205 ? -3.632 -5.789 -25.614 1.00 86.56 205 PRO A O 1
ATOM 1713 N N . PRO A 1 206 ? -3.691 -3.679 -24.822 1.00 84.69 206 PRO A N 1
ATOM 1714 C CA . PRO A 1 206 ? -3.162 -2.326 -24.656 1.00 84.69 206 PRO A CA 1
ATOM 1715 C C . PRO A 1 206 ? -1.945 -2.301 -23.716 1.00 84.69 206 PRO A C 1
ATOM 1717 O O . PRO A 1 206 ? -1.995 -2.804 -22.594 1.00 84.69 206 PRO A O 1
ATOM 1720 N N . TYR A 1 207 ? -0.841 -1.703 -24.182 1.00 82.75 207 TYR A N 1
ATOM 1721 C CA . TYR A 1 207 ? 0.415 -1.625 -23.424 1.00 82.75 207 TYR A CA 1
ATOM 1722 C C . TYR A 1 207 ? 0.292 -0.710 -22.203 1.00 82.75 207 TYR A C 1
ATOM 1724 O O . TYR A 1 207 ? 0.862 -0.975 -21.148 1.00 82.75 207 TYR A O 1
ATOM 1732 N N . CYS A 1 208 ? -0.483 0.358 -22.358 1.00 79.81 208 CYS A N 1
ATOM 1733 C CA . CYS A 1 208 ? -0.821 1.319 -21.326 1.00 79.81 208 CYS A CA 1
ATOM 1734 C C . CYS A 1 208 ? -2.345 1.452 -21.327 1.00 79.81 208 CYS A C 1
ATOM 1736 O O . CYS A 1 208 ? -2.933 1.612 -22.394 1.00 79.81 208 CYS A O 1
ATOM 1738 N N . GLY A 1 209 ? -2.986 1.333 -20.163 1.00 68.38 209 GLY A N 1
ATOM 1739 C CA . GLY A 1 209 ? -4.409 1.663 -20.030 1.00 68.38 209 GLY A CA 1
ATOM 1740 C C . GLY A 1 209 ? -4.619 3.176 -19.931 1.00 68.38 209 GLY A C 1
ATOM 1741 O O . GLY A 1 209 ? -3.665 3.904 -19.664 1.00 68.38 209 GLY A O 1
ATOM 1742 N N . ASP A 1 210 ? -5.868 3.629 -20.056 1.00 62.53 210 ASP A N 1
ATOM 1743 C CA . ASP A 1 210 ? -6.277 5.050 -20.029 1.00 62.53 210 ASP A CA 1
ATOM 1744 C C . ASP A 1 210 ? -6.096 5.757 -18.663 1.00 62.53 210 ASP A C 1
ATOM 1746 O O . ASP A 1 210 ? -6.739 6.763 -18.374 1.00 62.53 210 ASP A O 1
ATOM 1750 N N . GLY A 1 211 ? -5.245 5.231 -17.777 1.00 70.69 211 GLY A N 1
ATOM 1751 C CA . GLY A 1 211 ? -4.944 5.828 -16.481 1.00 70.69 211 GLY A CA 1
ATOM 1752 C C . GLY A 1 211 ? -4.624 4.816 -15.381 1.00 70.69 211 GLY A C 1
ATOM 1753 O O . GLY A 1 211 ? -4.478 3.612 -15.604 1.00 70.69 211 GLY A O 1
ATOM 1754 N N . GLY A 1 212 ? -4.498 5.329 -14.158 1.00 80.94 212 GLY A N 1
ATOM 1755 C CA . GLY A 1 212 ? -4.135 4.559 -12.979 1.00 80.94 212 GLY A CA 1
ATOM 1756 C C . GLY A 1 212 ? -5.308 3.683 -12.573 1.00 80.94 212 GLY A C 1
ATOM 1757 O O . GLY A 1 212 ? -6.451 4.125 -12.573 1.00 80.94 212 GLY A O 1
ATOM 1758 N N . SER A 1 213 ? -5.059 2.424 -12.225 1.00 85.62 213 SER A N 1
ATOM 1759 C CA . SER A 1 213 ? -6.136 1.501 -11.846 1.00 85.62 213 SER A CA 1
ATOM 1760 C C . SER A 1 213 ? -6.621 1.673 -10.409 1.00 85.62 213 SER A C 1
ATOM 1762 O O . SER A 1 213 ? -7.629 1.068 -10.049 1.00 85.62 213 SER A O 1
ATOM 1764 N N . PHE A 1 214 ? -5.910 2.447 -9.583 1.00 89.62 214 PHE A N 1
ATOM 1765 C CA . PHE A 1 214 ? -6.133 2.490 -8.139 1.00 89.62 214 PHE A CA 1
ATOM 1766 C C . PHE A 1 214 ? -7.518 3.020 -7.747 1.00 89.62 214 PHE A C 1
ATOM 1768 O O . PHE A 1 214 ? -8.142 2.454 -6.852 1.00 89.62 214 PHE A O 1
ATOM 1775 N N . TRP A 1 215 ? -8.068 3.995 -8.479 1.00 89.25 215 TRP A N 1
ATOM 1776 C CA . TRP A 1 215 ? -9.413 4.530 -8.217 1.00 89.25 215 TRP A CA 1
ATOM 1777 C C . TRP A 1 215 ? -10.503 3.457 -8.177 1.00 89.25 215 TRP A C 1
ATOM 1779 O O . TRP A 1 215 ? -11.429 3.551 -7.376 1.00 89.25 215 TRP A O 1
ATOM 1789 N N . LYS A 1 216 ? -10.355 2.382 -8.962 1.00 91.69 216 LYS A N 1
ATOM 1790 C CA . LYS A 1 216 ? -11.312 1.266 -8.997 1.00 91.69 216 LYS A CA 1
ATOM 1791 C C . LYS A 1 216 ? -11.426 0.544 -7.652 1.00 91.69 216 LYS A C 1
ATOM 1793 O O . LYS A 1 216 ? -12.449 -0.076 -7.388 1.00 91.69 216 LYS A O 1
ATOM 1798 N N . TYR A 1 217 ? -10.389 0.616 -6.819 1.00 92.88 217 TYR A N 1
ATOM 1799 C CA . TYR A 1 217 ? -10.323 -0.075 -5.533 1.00 92.88 217 TYR A CA 1
ATOM 1800 C C . TYR A 1 217 ? -10.859 0.771 -4.382 1.00 92.88 217 TYR A C 1
ATOM 1802 O O . TYR A 1 217 ? -11.426 0.214 -3.448 1.00 92.88 217 TYR A O 1
ATOM 1810 N N . TYR A 1 218 ? -10.690 2.096 -4.437 1.00 92.50 218 TYR A N 1
ATOM 1811 C CA . TYR A 1 218 ? -11.054 2.970 -3.320 1.00 92.50 218 TYR A CA 1
ATOM 1812 C C . TYR A 1 218 ? -12.277 3.850 -3.575 1.00 92.50 218 TYR A C 1
ATOM 1814 O O . TYR A 1 218 ? -12.752 4.470 -2.634 1.00 92.50 218 TYR A O 1
ATOM 1822 N N . VAL A 1 219 ? -12.823 3.921 -4.796 1.00 92.75 219 VAL A N 1
ATOM 1823 C CA . VAL A 1 219 ? -13.960 4.818 -5.083 1.00 92.75 219 VAL A CA 1
ATOM 1824 C C . VAL A 1 219 ? -15.142 4.576 -4.143 1.00 92.75 219 VAL A C 1
ATOM 1826 O O . VAL A 1 219 ? -15.691 5.526 -3.599 1.00 92.75 219 VAL A O 1
ATOM 1829 N N . LEU A 1 220 ? -15.486 3.313 -3.873 1.00 92.44 220 LEU A N 1
ATOM 1830 C CA . LEU A 1 220 ? -16.583 2.981 -2.968 1.00 92.44 220 LEU A CA 1
ATOM 1831 C C . LEU A 1 220 ? -16.282 3.424 -1.532 1.00 92.44 220 LEU A C 1
ATOM 1833 O O . LEU A 1 220 ? -17.104 4.095 -0.916 1.00 92.44 220 LEU A O 1
ATOM 1837 N N . SER A 1 221 ? -15.114 3.064 -0.997 1.00 93.69 221 SER A N 1
ATOM 1838 C CA . SER A 1 221 ? -14.752 3.405 0.382 1.00 93.69 221 SER A CA 1
ATOM 1839 C C . SER A 1 221 ? -14.540 4.905 0.574 1.00 93.69 221 SER A C 1
ATOM 1841 O O . SER A 1 221 ? -14.917 5.438 1.610 1.00 93.69 221 SER A O 1
ATOM 1843 N N . GLY A 1 222 ? -13.995 5.591 -0.431 1.00 92.81 222 GLY A N 1
ATOM 1844 C CA . GLY A 1 222 ? -13.787 7.033 -0.437 1.00 92.81 222 GLY A CA 1
ATOM 1845 C C . GLY A 1 222 ? -15.100 7.803 -0.498 1.00 92.81 222 GLY A C 1
ATOM 1846 O O . GLY A 1 222 ? -15.284 8.732 0.278 1.00 92.81 222 GLY A O 1
ATOM 1847 N N . LEU A 1 223 ? -16.040 7.393 -1.356 1.00 93.62 223 LEU A N 1
ATOM 1848 C CA . LEU A 1 223 ? -17.371 8.005 -1.400 1.00 93.62 223 LEU A CA 1
ATOM 1849 C C . LEU A 1 223 ? -18.129 7.797 -0.087 1.00 93.62 223 LEU A C 1
ATOM 1851 O O . LEU A 1 223 ? -18.687 8.751 0.440 1.00 93.62 223 LEU A O 1
ATOM 1855 N N . LEU A 1 224 ? -18.114 6.577 0.463 1.00 94.62 224 LEU A N 1
ATOM 1856 C CA . LEU A 1 224 ? -18.748 6.294 1.755 1.00 94.62 224 LEU A CA 1
ATOM 1857 C C . LEU A 1 224 ? -18.149 7.140 2.884 1.00 94.62 224 LEU A C 1
ATOM 1859 O O . LEU A 1 224 ? -18.898 7.669 3.695 1.00 94.62 224 LEU A O 1
ATOM 1863 N N . TYR A 1 225 ? -16.824 7.296 2.904 1.00 94.25 225 TYR A N 1
ATOM 1864 C CA . TYR A 1 225 ? -16.124 8.107 3.899 1.00 94.25 225 TYR A CA 1
ATOM 1865 C C . TYR A 1 225 ? -16.424 9.609 3.778 1.00 94.25 225 TYR A C 1
ATOM 1867 O O . TYR A 1 225 ? -16.486 10.290 4.790 1.00 94.25 225 TYR A O 1
ATOM 1875 N N . LEU A 1 226 ? -16.602 10.133 2.560 1.00 92.38 226 LEU A N 1
ATOM 1876 C CA . LEU A 1 226 ? -16.885 11.558 2.329 1.00 92.38 226 LEU A CA 1
ATOM 1877 C C . LEU A 1 226 ? -18.344 11.952 2.594 1.00 92.38 226 LEU A C 1
ATOM 1879 O O . LEU A 1 226 ? -18.618 13.129 2.809 1.00 92.38 226 LEU A O 1
ATOM 1883 N N . ILE A 1 227 ? -19.277 11.002 2.490 1.00 92.94 227 ILE A N 1
ATOM 1884 C CA . ILE A 1 227 ? -20.713 11.249 2.688 1.00 92.94 227 ILE A CA 1
ATOM 1885 C C . ILE A 1 227 ? -21.091 11.257 4.176 1.00 92.94 227 ILE A C 1
ATOM 1887 O O . ILE A 1 227 ? -22.101 11.865 4.533 1.00 92.94 227 ILE A O 1
ATOM 1891 N N . GLU A 1 228 ? -20.333 10.562 5.027 1.00 87.81 228 GLU A N 1
ATOM 1892 C CA . GLU A 1 228 ? -20.630 10.457 6.462 1.00 87.81 228 GLU A CA 1
ATOM 1893 C C . GLU A 1 228 ? -20.031 11.568 7.329 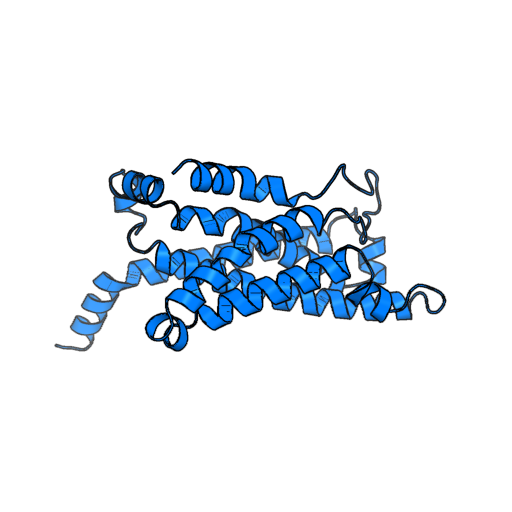1.00 87.81 228 GLU A C 1
ATOM 1895 O O . GLU A 1 228 ? -20.622 11.784 8.414 1.00 87.81 228 GLU A O 1
#